Protein AF-A0A356TQF1-F1 (afdb_monomer_lite)

Radius of gyration: 23.78 Å; chains: 1; bounding box: 65×64×60 Å

Structure (mmCIF, N/CA/C/O backbone):
data_AF-A0A356TQF1-F1
#
_entry.id   AF-A0A356TQF1-F1
#
loop_
_atom_site.group_PDB
_atom_site.id
_atom_site.type_symbol
_atom_site.label_atom_id
_atom_site.label_alt_id
_atom_site.label_comp_id
_atom_site.label_asym_id
_atom_site.label_entity_id
_atom_site.label_seq_id
_atom_site.pdbx_PDB_ins_code
_atom_site.Cartn_x
_atom_site.Cartn_y
_atom_site.Cartn_z
_atom_site.occupancy
_atom_site.B_iso_or_equiv
_atom_site.auth_seq_id
_atom_site.auth_comp_id
_atom_site.auth_asym_id
_atom_site.auth_atom_id
_atom_site.pdbx_PDB_model_num
ATOM 1 N N . MET A 1 1 ? 43.761 48.823 -38.338 1.00 45.09 1 MET A N 1
ATOM 2 C CA . MET A 1 1 ? 42.304 48.596 -38.230 1.00 45.09 1 MET A CA 1
ATOM 3 C C . MET A 1 1 ? 41.781 49.502 -37.127 1.00 45.09 1 MET A C 1
ATOM 5 O O . MET A 1 1 ? 42.273 49.384 -36.014 1.00 45.09 1 MET A O 1
ATOM 9 N N . GLY A 1 2 ? 40.887 50.443 -37.445 1.00 37.16 2 GLY A N 1
ATOM 10 C CA . GLY A 1 2 ? 40.007 51.061 -36.440 1.00 37.16 2 GLY A CA 1
ATOM 11 C C . GLY A 1 2 ? 38.787 50.155 -36.185 1.00 37.16 2 GLY A C 1
ATOM 12 O O . GLY A 1 2 ? 38.702 49.094 -36.801 1.00 37.16 2 GLY A O 1
ATOM 13 N N . THR A 1 3 ? 37.825 50.502 -35.328 1.00 40.47 3 THR A N 1
ATOM 14 C CA . THR A 1 3 ? 37.634 51.772 -34.599 1.00 40.47 3 THR A CA 1
ATOM 15 C C . THR A 1 3 ? 36.653 51.560 -33.427 1.00 40.47 3 THR A C 1
ATOM 17 O O . THR A 1 3 ? 35.830 50.654 -33.493 1.00 40.47 3 THR A O 1
ATOM 20 N N . ASN A 1 4 ? 36.665 52.487 -32.461 1.00 39.28 4 ASN A N 1
ATOM 21 C CA . ASN A 1 4 ? 35.571 52.872 -31.547 1.00 39.28 4 ASN A CA 1
ATOM 22 C C . ASN A 1 4 ? 35.198 52.015 -30.319 1.00 39.28 4 ASN A C 1
ATOM 24 O O . ASN A 1 4 ? 34.765 50.870 -30.395 1.00 39.28 4 ASN A O 1
ATOM 28 N N . GLU A 1 5 ? 35.223 52.715 -29.183 1.00 46.81 5 GLU A N 1
ATOM 29 C CA . GLU A 1 5 ? 34.430 52.473 -27.977 1.00 46.81 5 GLU A CA 1
ATOM 30 C C . GLU A 1 5 ? 32.947 52.858 -28.191 1.00 46.81 5 GLU A C 1
ATOM 32 O O . GLU A 1 5 ? 32.656 53.847 -28.861 1.00 46.81 5 GLU A O 1
ATOM 37 N N . MET A 1 6 ? 32.020 52.143 -27.542 1.00 34.75 6 MET A N 1
ATOM 38 C CA . MET A 1 6 ? 30.701 52.623 -27.070 1.00 34.75 6 MET A CA 1
ATOM 39 C C . MET A 1 6 ? 30.111 51.494 -26.198 1.00 34.75 6 MET A C 1
ATOM 41 O O . MET A 1 6 ? 29.946 50.385 -26.686 1.00 34.75 6 MET A O 1
ATOM 45 N N . LEU A 1 7 ? 29.930 51.581 -24.877 1.00 36.34 7 LEU A N 1
ATOM 46 C CA . LEU A 1 7 ? 29.321 52.590 -23.996 1.00 36.34 7 LEU A CA 1
ATOM 47 C C . LEU A 1 7 ? 27.770 52.602 -24.009 1.00 36.34 7 LEU A C 1
ATOM 49 O O . LEU A 1 7 ? 27.155 53.276 -24.823 1.00 36.34 7 LEU A O 1
ATOM 53 N N . ARG A 1 8 ? 27.197 51.953 -22.975 1.00 38.94 8 ARG A N 1
ATOM 54 C CA . ARG A 1 8 ? 25.878 52.170 -22.318 1.00 38.94 8 ARG A CA 1
ATOM 55 C C . ARG A 1 8 ? 24.563 51.946 -23.095 1.00 38.94 8 ARG A C 1
ATOM 57 O O . ARG A 1 8 ? 24.168 52.771 -23.902 1.00 38.94 8 ARG A O 1
ATOM 64 N N . LEU A 1 9 ? 23.791 50.963 -22.617 1.00 37.62 9 LEU A N 1
ATOM 65 C CA . LEU A 1 9 ? 22.494 51.075 -21.894 1.00 37.62 9 LEU A CA 1
ATOM 66 C C . LEU A 1 9 ? 22.416 49.809 -20.984 1.00 37.62 9 LEU A C 1
ATOM 68 O O . LEU A 1 9 ? 22.985 48.795 -21.374 1.00 37.62 9 LEU A O 1
ATOM 72 N N . LEU A 1 10 ? 21.884 49.707 -19.754 1.00 43.88 10 LEU A N 1
ATOM 73 C CA . LEU A 1 10 ? 21.138 50.557 -18.802 1.00 43.88 10 LEU A CA 1
ATOM 74 C C . LEU A 1 10 ? 19.656 50.877 -19.089 1.00 43.88 10 LEU A C 1
ATOM 76 O O . LEU A 1 10 ? 19.387 51.836 -19.795 1.00 43.88 10 LEU A O 1
ATOM 80 N N . PHE A 1 11 ? 18.744 50.134 -18.432 1.00 37.69 11 PHE A N 1
ATOM 81 C CA . PHE A 1 11 ? 17.463 50.503 -17.757 1.00 37.69 11 PHE A CA 1
ATOM 82 C C . PHE A 1 11 ? 16.574 49.232 -17.642 1.00 37.69 11 PHE A C 1
ATOM 84 O O . PHE A 1 11 ? 16.638 48.394 -18.531 1.00 37.69 11 PHE A O 1
ATOM 91 N N . GLN A 1 12 ? 15.687 49.014 -16.660 1.00 39.50 12 GLN A N 1
ATOM 92 C CA . GLN A 1 12 ? 15.636 49.357 -15.225 1.00 39.50 12 GLN A CA 1
ATOM 93 C C . GLN A 1 12 ? 14.438 48.600 -14.590 1.00 39.50 12 GLN A C 1
ATOM 95 O O . GLN A 1 12 ? 13.412 48.479 -15.241 1.00 39.50 12 GLN A O 1
ATOM 100 N N . ILE A 1 13 ? 14.553 48.222 -13.307 1.00 38.72 13 ILE A N 1
ATOM 101 C CA . ILE A 1 13 ? 13.469 48.116 -12.292 1.00 38.72 13 ILE A CA 1
ATOM 102 C C . ILE A 1 13 ? 12.288 47.142 -12.542 1.00 38.72 13 ILE A C 1
ATOM 104 O O . ILE A 1 13 ? 11.522 47.262 -13.487 1.00 38.72 13 ILE A O 1
ATOM 108 N N . GLY A 1 14 ? 12.051 46.264 -11.557 1.00 32.09 14 GLY A N 1
ATOM 109 C CA . GLY A 1 14 ? 10.871 45.391 -11.473 1.00 32.09 14 GLY A CA 1
ATOM 110 C C . GLY A 1 14 ? 10.784 44.632 -10.142 1.00 32.09 14 GLY A C 1
ATOM 111 O O . GLY A 1 14 ? 10.765 43.408 -10.129 1.00 32.09 14 GLY A O 1
ATOM 112 N N . LEU A 1 15 ? 10.824 45.350 -9.013 1.00 37.28 15 LEU A N 1
ATOM 113 C CA . LEU A 1 15 ? 10.636 44.776 -7.671 1.00 37.28 15 LEU A CA 1
ATOM 114 C C . LEU A 1 15 ? 9.134 44.539 -7.397 1.00 37.28 15 LEU A C 1
ATOM 116 O O . LEU A 1 15 ? 8.320 45.337 -7.861 1.00 37.28 15 LEU A O 1
ATOM 120 N N . SER A 1 16 ? 8.804 43.586 -6.510 1.00 35.53 16 SER A N 1
ATOM 121 C CA . SER A 1 16 ? 7.447 43.235 -6.010 1.00 35.53 16 SER A CA 1
ATOM 122 C C . SER A 1 16 ? 6.666 42.258 -6.908 1.00 35.53 16 SER A C 1
ATOM 124 O O . SER A 1 16 ? 6.778 42.328 -8.122 1.00 35.53 16 SER A O 1
ATOM 126 N N . ALA A 1 17 ? 5.804 41.372 -6.400 1.00 33.16 17 ALA A N 1
ATOM 127 C CA . ALA A 1 17 ? 5.644 40.800 -5.055 1.00 33.16 17 ALA A CA 1
ATOM 128 C C . ALA A 1 17 ? 4.705 39.574 -5.144 1.00 33.16 17 ALA A C 1
ATOM 130 O O . ALA A 1 17 ? 3.938 39.455 -6.092 1.00 33.16 17 ALA A O 1
ATOM 131 N N . SER A 1 18 ? 4.747 38.715 -4.123 1.00 40.47 18 SER A N 1
ATOM 132 C CA . SER A 1 18 ? 3.631 37.900 -3.610 1.00 40.47 18 SER A CA 1
ATOM 133 C C . SER A 1 18 ? 2.564 37.371 -4.588 1.00 40.47 18 SER A C 1
ATOM 135 O O . SER A 1 18 ? 1.561 38.037 -4.829 1.00 40.47 18 SER A O 1
ATOM 137 N N . LEU A 1 19 ? 2.661 36.086 -4.949 1.00 35.41 19 LEU A N 1
ATOM 138 C CA . LEU A 1 19 ? 1.483 35.250 -5.221 1.00 35.41 19 LEU A CA 1
ATOM 139 C C . LEU A 1 19 ? 1.569 33.920 -4.456 1.00 35.41 19 LEU A C 1
ATOM 141 O O . LEU A 1 19 ? 1.917 32.869 -4.984 1.00 35.41 19 LEU A O 1
ATOM 145 N N . LEU A 1 20 ? 1.217 33.999 -3.172 1.00 45.72 20 LEU A N 1
ATOM 146 C CA . LEU A 1 20 ? 0.651 32.874 -2.431 1.00 45.72 20 LEU A CA 1
ATOM 147 C C . LEU A 1 20 ? -0.794 32.675 -2.916 1.00 45.72 20 LEU A C 1
ATOM 149 O O . LEU A 1 20 ? -1.679 33.417 -2.497 1.00 45.72 20 LEU A O 1
ATOM 153 N N . ALA A 1 21 ? -1.023 31.697 -3.793 1.00 37.06 21 ALA A N 1
ATOM 154 C CA . ALA A 1 21 ? -2.347 31.162 -4.125 1.00 37.06 21 ALA A CA 1
ATOM 155 C C . ALA A 1 21 ? -2.189 29.804 -4.845 1.00 37.06 21 ALA A C 1
ATOM 157 O O . ALA A 1 21 ? -1.661 29.763 -5.948 1.00 37.06 21 ALA A O 1
ATOM 158 N N . GLY A 1 22 ? -2.595 28.664 -4.287 1.00 28.89 22 GLY A N 1
ATOM 159 C CA . GLY A 1 22 ? -3.014 28.430 -2.907 1.00 28.89 22 GLY A CA 1
ATOM 160 C C . GLY A 1 22 ? -3.217 26.936 -2.643 1.00 28.89 22 GLY A C 1
ATOM 161 O O . GLY A 1 22 ? -4.041 26.306 -3.294 1.00 28.89 22 GLY A O 1
ATOM 162 N N . CYS A 1 23 ? -2.514 26.374 -1.657 1.00 38.66 23 CYS A N 1
ATOM 163 C CA . CYS A 1 23 ? -2.799 25.030 -1.144 1.00 38.66 23 CYS A CA 1
ATOM 164 C C . CYS A 1 23 ? -3.896 25.107 -0.072 1.00 38.66 23 CYS A C 1
ATOM 166 O O . CYS A 1 23 ? -3.631 24.936 1.116 1.00 38.66 23 CYS A O 1
ATOM 168 N N . ALA A 1 24 ? -5.118 25.432 -0.495 1.00 37.62 24 ALA A N 1
ATOM 169 C CA . ALA A 1 24 ? -6.319 25.388 0.334 1.00 37.62 24 ALA A CA 1
ATOM 170 C C . ALA A 1 24 ? -7.547 25.225 -0.571 1.00 37.62 24 ALA A C 1
ATOM 172 O O . ALA A 1 24 ? -7.992 26.177 -1.207 1.00 37.62 24 ALA A O 1
ATOM 173 N N . GLY A 1 25 ? -8.072 24.005 -0.640 1.00 26.44 25 GLY A N 1
ATOM 174 C CA . GLY A 1 25 ? -9.194 23.654 -1.504 1.00 26.44 25 GLY A CA 1
ATOM 175 C C . GLY A 1 25 ? -9.197 22.155 -1.740 1.00 26.44 25 GLY A C 1
ATOM 176 O O . GLY A 1 25 ? -8.495 21.667 -2.619 1.00 26.44 25 GLY A O 1
ATOM 177 N N . GLY A 1 26 ? -9.942 21.422 -0.914 1.00 40.91 26 GLY A N 1
ATOM 178 C CA . GLY A 1 26 ? -10.161 20.003 -1.156 1.00 40.91 26 GLY A CA 1
ATOM 179 C C . GLY A 1 26 ? -10.957 19.827 -2.442 1.00 40.91 26 GLY A C 1
ATOM 180 O O . GLY A 1 26 ? -11.991 20.469 -2.623 1.00 40.91 26 GLY A O 1
ATOM 181 N N . GLN A 1 27 ? -10.490 18.942 -3.314 1.00 28.06 27 GLN A N 1
ATOM 182 C CA . GLN A 1 27 ? -11.322 18.396 -4.367 1.00 28.06 27 GLN A CA 1
ATOM 183 C C . GLN A 1 27 ? -11.081 16.893 -4.409 1.00 28.06 27 GLN A C 1
ATOM 185 O O . GLN A 1 27 ? -10.030 16.423 -4.838 1.00 28.06 27 GLN A O 1
ATOM 190 N N . THR A 1 28 ? -12.076 16.147 -3.938 1.00 48.44 28 THR A N 1
ATOM 191 C CA . THR A 1 28 ? -12.299 14.739 -4.266 1.00 48.44 28 THR A CA 1
ATOM 192 C C . THR A 1 28 ? -12.622 14.655 -5.760 1.00 48.44 28 THR A C 1
ATOM 194 O O . THR A 1 28 ? -13.767 14.518 -6.180 1.00 48.44 28 THR A O 1
ATOM 197 N N . GLY A 1 29 ? -11.580 14.846 -6.566 1.00 30.94 29 GLY A N 1
ATOM 198 C CA . GLY A 1 29 ? -11.590 14.815 -8.017 1.00 30.94 29 GLY A CA 1
ATOM 199 C C . GLY A 1 29 ? -10.709 13.672 -8.490 1.00 30.94 29 GLY A C 1
ATOM 200 O O . GLY A 1 29 ? -9.520 13.626 -8.189 1.00 30.94 29 GLY A O 1
ATOM 201 N N . GLU A 1 30 ? -11.341 12.749 -9.200 1.00 37.16 30 GLU A N 1
ATOM 202 C CA . GLU A 1 30 ? -10.765 11.659 -9.981 1.00 37.16 30 GLU A CA 1
ATOM 203 C C . GLU A 1 30 ? -9.354 11.974 -10.529 1.00 37.16 30 GLU A C 1
ATOM 205 O O . GLU A 1 30 ? -9.190 12.817 -11.410 1.00 37.16 30 GLU A O 1
ATOM 210 N N . ILE A 1 31 ? -8.315 11.300 -10.014 1.00 45.25 31 ILE A N 1
ATOM 211 C CA . ILE A 1 31 ? -6.937 11.445 -10.519 1.00 45.25 31 ILE A CA 1
ATOM 212 C C . ILE A 1 31 ? -6.788 10.587 -11.786 1.00 45.25 31 ILE A C 1
ATOM 214 O O . ILE A 1 31 ? -6.132 9.547 -11.776 1.00 45.25 31 ILE A O 1
ATOM 218 N N . THR A 1 32 ? -7.437 11.007 -12.873 1.00 41.09 32 THR A N 1
ATOM 219 C CA . THR A 1 32 ? -7.306 10.398 -14.210 1.00 41.09 32 THR A CA 1
ATOM 220 C C . THR A 1 32 ? -6.339 11.150 -15.128 1.00 41.09 32 THR A C 1
ATOM 222 O O . THR A 1 32 ? -5.915 10.594 -16.140 1.00 41.09 32 THR A O 1
ATOM 225 N N . GLU A 1 33 ? -5.879 12.348 -14.751 1.00 41.66 33 GLU A N 1
ATOM 226 C CA . GLU A 1 33 ? -4.723 12.984 -15.395 1.00 41.66 33 GLU A CA 1
ATOM 227 C C . GLU A 1 33 ? -3.410 12.493 -14.771 1.00 41.66 33 GLU A C 1
ATOM 229 O O . GLU A 1 33 ? -2.838 13.090 -13.855 1.00 41.66 33 GLU A O 1
ATOM 234 N N . LEU A 1 34 ? -2.900 11.389 -15.323 1.00 50.88 34 LEU A N 1
ATOM 235 C CA . LEU A 1 34 ? -1.475 11.077 -15.273 1.00 50.88 34 LEU A CA 1
ATOM 236 C C . LEU A 1 34 ? -0.723 12.283 -15.860 1.00 50.88 34 LEU A C 1
ATOM 238 O O . LEU A 1 34 ? -0.782 12.521 -17.066 1.00 50.88 34 LEU A O 1
ATOM 242 N N . GLY A 1 35 ? -0.051 13.071 -15.012 1.00 57.03 35 GLY A N 1
ATOM 243 C CA . GLY A 1 35 ? 0.698 14.250 -15.464 1.00 57.03 35 GLY A CA 1
ATOM 244 C C . GLY A 1 35 ? 1.685 13.886 -16.579 1.00 57.03 35 GLY A C 1
ATOM 245 O O . GLY A 1 35 ? 2.183 12.767 -16.593 1.00 57.03 35 GLY A O 1
ATOM 246 N N . ALA A 1 36 ? 1.990 14.814 -17.493 1.00 63.59 36 ALA A N 1
ATOM 247 C CA . ALA A 1 36 ? 2.545 14.547 -18.836 1.00 63.59 36 ALA A CA 1
ATOM 248 C C . ALA A 1 36 ? 3.786 13.618 -18.961 1.00 63.59 36 ALA A C 1
ATOM 250 O O . ALA A 1 36 ? 4.057 13.116 -20.049 1.00 63.59 36 ALA A O 1
ATOM 251 N N . CYS A 1 37 ? 4.505 13.348 -17.867 1.00 72.94 37 CYS A N 1
ATOM 252 C CA . CYS A 1 37 ? 5.635 12.414 -17.747 1.00 72.94 37 CYS A CA 1
ATOM 253 C C . CYS A 1 37 ? 5.242 10.987 -17.274 1.00 72.94 37 CYS A C 1
ATOM 255 O O . CYS A 1 37 ? 6.104 10.123 -17.152 1.00 72.94 37 CYS A O 1
ATOM 257 N N . ARG A 1 38 ? 3.959 10.704 -17.003 1.00 79.06 38 ARG A N 1
ATOM 258 C CA . ARG A 1 38 ? 3.439 9.383 -16.596 1.00 79.06 38 ARG A CA 1
ATOM 259 C C . ARG A 1 38 ? 2.588 8.700 -17.676 1.00 79.06 38 ARG A C 1
ATOM 261 O O . ARG A 1 38 ? 1.589 8.058 -17.372 1.00 79.06 38 ARG A O 1
ATOM 268 N N . VAL A 1 39 ? 2.983 8.807 -18.944 1.00 85.06 39 VAL A N 1
ATOM 269 C CA . VAL A 1 39 ? 2.339 8.077 -20.047 1.00 85.06 39 VAL A CA 1
ATOM 270 C C . VAL A 1 39 ? 3.014 6.716 -20.223 1.00 85.06 39 VAL A C 1
ATOM 272 O O . VAL A 1 39 ? 4.237 6.635 -20.339 1.00 85.06 39 VAL A O 1
ATOM 275 N N . ALA A 1 40 ? 2.225 5.641 -20.270 1.00 87.62 40 ALA A N 1
ATOM 276 C CA . ALA A 1 40 ? 2.717 4.321 -20.657 1.00 87.62 40 ALA A CA 1
ATOM 277 C C . ALA A 1 40 ? 3.070 4.322 -22.155 1.00 87.62 40 ALA A C 1
ATOM 279 O O . ALA A 1 40 ? 2.206 4.554 -23.002 1.00 87.62 40 ALA A O 1
ATOM 280 N N . ILE A 1 41 ? 4.342 4.083 -22.476 1.00 88.88 41 ILE A N 1
ATOM 281 C CA . ILE A 1 41 ? 4.881 4.111 -23.848 1.00 88.88 41 ILE A CA 1
ATOM 282 C C . ILE A 1 41 ? 5.395 2.742 -24.326 1.00 88.88 41 ILE A C 1
ATOM 284 O O . ILE A 1 41 ? 5.817 2.614 -25.474 1.00 88.88 41 ILE A O 1
ATOM 288 N N . GLY A 1 42 ? 5.342 1.716 -23.474 1.00 88.50 42 GLY A N 1
ATOM 289 C CA . GLY A 1 42 ? 5.644 0.330 -23.827 1.00 88.50 42 GLY A CA 1
ATOM 290 C C . GLY A 1 42 ? 5.619 -0.606 -22.619 1.00 88.50 42 GLY A C 1
ATOM 291 O O . GLY A 1 42 ? 5.432 -0.166 -21.487 1.00 88.50 42 GLY A O 1
ATOM 292 N N . GLU A 1 43 ? 5.859 -1.890 -22.867 1.00 90.88 43 GLU A N 1
ATOM 293 C CA . GLU A 1 43 ? 6.052 -2.927 -21.848 1.00 90.88 43 GLU A CA 1
ATOM 294 C C . GLU A 1 43 ? 7.423 -3.583 -22.054 1.00 90.88 43 GLU A C 1
ATOM 296 O O . GLU A 1 43 ? 7.885 -3.738 -23.188 1.00 90.88 43 GLU A O 1
ATOM 301 N N . VAL A 1 44 ? 8.084 -3.961 -20.961 1.00 86.75 44 VAL A N 1
ATOM 302 C CA . VAL A 1 44 ? 9.423 -4.559 -20.949 1.00 86.75 44 VAL A CA 1
ATOM 303 C C . VAL A 1 44 ? 9.426 -5.722 -19.957 1.00 86.75 44 VAL A C 1
ATOM 305 O O . VAL A 1 44 ? 8.933 -5.597 -18.838 1.00 86.75 44 VAL A O 1
ATOM 308 N N . ALA A 1 45 ? 9.983 -6.872 -20.342 1.00 87.31 45 ALA A N 1
ATOM 309 C CA . ALA A 1 45 ? 10.188 -7.974 -19.401 1.00 87.31 45 ALA A CA 1
ATOM 310 C C . ALA A 1 45 ? 11.123 -7.525 -18.264 1.00 87.31 45 ALA A C 1
ATOM 312 O O . ALA A 1 45 ? 12.128 -6.869 -18.536 1.00 87.31 45 ALA A O 1
ATOM 313 N N . ILE A 1 46 ? 10.820 -7.885 -17.012 1.00 81.88 46 ILE A N 1
ATOM 314 C CA . ILE A 1 46 ? 11.606 -7.437 -15.847 1.00 81.88 46 ILE A CA 1
ATOM 315 C C . ILE A 1 46 ? 13.093 -7.808 -16.002 1.00 81.88 46 ILE A C 1
ATOM 317 O O . ILE A 1 46 ? 13.952 -6.947 -15.839 1.00 81.88 46 ILE A O 1
ATOM 321 N N . ASP A 1 47 ? 13.401 -9.026 -16.454 1.00 77.38 47 ASP A N 1
ATOM 322 C CA . ASP A 1 47 ? 14.783 -9.463 -16.711 1.00 77.38 47 ASP A CA 1
ATOM 323 C C . ASP A 1 47 ? 15.521 -8.553 -17.718 1.00 77.38 47 ASP A C 1
ATOM 325 O O . ASP A 1 47 ? 16.697 -8.238 -17.544 1.00 77.38 47 ASP A O 1
ATOM 329 N N . ALA A 1 48 ? 14.824 -8.071 -18.754 1.00 68.12 48 ALA A N 1
ATOM 330 C CA . ALA A 1 48 ? 15.391 -7.181 -19.771 1.00 68.12 48 ALA A CA 1
ATOM 331 C C . ALA A 1 48 ? 15.544 -5.731 -19.273 1.00 68.12 48 ALA A C 1
ATOM 333 O O . ALA A 1 48 ? 16.443 -5.016 -19.716 1.00 68.12 48 ALA A O 1
ATOM 334 N N . ALA A 1 49 ? 14.704 -5.293 -18.327 1.00 66.94 49 ALA A N 1
ATOM 335 C CA . ALA A 1 49 ? 14.922 -4.046 -17.595 1.00 66.94 49 ALA A CA 1
ATOM 336 C C . ALA A 1 49 ? 16.206 -4.117 -16.754 1.00 66.94 49 ALA A C 1
ATOM 338 O O . ALA A 1 49 ? 16.977 -3.156 -16.712 1.00 66.94 49 ALA A O 1
ATOM 339 N N . SER A 1 50 ? 16.471 -5.276 -16.146 1.00 64.62 50 SER A N 1
ATOM 340 C CA . SER A 1 50 ? 17.649 -5.504 -15.312 1.00 64.62 50 SER A CA 1
ATOM 341 C C . SER A 1 50 ? 18.976 -5.418 -16.078 1.00 64.62 50 SER A C 1
ATOM 343 O O . SER A 1 50 ? 19.962 -4.918 -15.532 1.00 64.62 50 SER A O 1
ATOM 345 N N . GLU A 1 51 ? 19.005 -5.793 -17.361 1.00 58.22 51 GLU A N 1
ATOM 346 C CA . GLU A 1 51 ? 20.174 -5.604 -18.238 1.00 58.22 51 GLU A CA 1
ATOM 347 C C . GLU A 1 51 ? 20.429 -4.128 -18.621 1.00 58.22 51 GLU A C 1
ATOM 349 O O . GLU A 1 51 ? 21.549 -3.769 -18.990 1.00 58.22 51 GLU A O 1
ATOM 354 N N . ALA A 1 52 ? 19.426 -3.248 -18.506 1.00 57.44 52 ALA A N 1
ATOM 355 C CA . ALA A 1 52 ? 19.494 -1.853 -18.957 1.00 57.44 52 ALA A CA 1
ATOM 356 C C . ALA A 1 52 ? 20.161 -0.875 -17.962 1.00 57.44 52 ALA A C 1
ATOM 358 O O . ALA A 1 52 ? 20.250 0.321 -18.249 1.00 57.44 52 ALA A O 1
ATOM 359 N N . GLY A 1 53 ? 20.659 -1.361 -16.818 1.00 57.12 53 GLY A N 1
ATOM 360 C CA . GLY A 1 53 ? 21.521 -0.590 -15.907 1.00 57.12 53 GLY A CA 1
ATOM 361 C C . GLY A 1 53 ? 21.100 -0.555 -14.435 1.00 57.12 53 GLY A C 1
ATOM 362 O O . GLY A 1 53 ? 21.854 -0.034 -13.618 1.00 57.12 53 GLY A O 1
ATOM 363 N N . SER A 1 54 ? 19.942 -1.112 -14.071 1.00 63.50 54 SER A N 1
ATOM 364 C CA . SER A 1 54 ? 19.554 -1.315 -12.670 1.00 63.50 54 SER A CA 1
ATOM 365 C C . SER A 1 54 ? 18.522 -2.433 -12.566 1.00 63.50 54 SER A C 1
ATOM 367 O O . SER A 1 54 ? 17.455 -2.330 -13.170 1.00 63.50 54 SER A O 1
ATOM 369 N N . SER A 1 55 ? 18.829 -3.501 -11.823 1.00 76.75 55 SER A N 1
ATOM 370 C CA . SER A 1 55 ? 17.924 -4.645 -11.718 1.00 76.75 55 SER A CA 1
ATOM 371 C C . SER A 1 55 ? 16.789 -4.420 -10.732 1.00 76.75 55 SER A C 1
ATOM 373 O O . SER A 1 55 ? 16.986 -3.867 -9.645 1.00 76.75 55 SER A O 1
ATOM 375 N N . ALA A 1 56 ? 15.593 -4.874 -11.107 1.00 79.12 56 ALA A N 1
ATOM 376 C CA . ALA A 1 56 ? 14.418 -4.791 -10.247 1.00 79.12 56 ALA A CA 1
ATOM 377 C C . ALA A 1 56 ? 14.646 -5.556 -8.938 1.00 79.12 56 ALA A C 1
ATOM 379 O O . ALA A 1 56 ? 14.273 -5.087 -7.867 1.00 79.12 56 ALA A O 1
ATOM 380 N N . GLU A 1 57 ? 15.365 -6.676 -9.011 1.00 79.38 57 GLU A N 1
ATOM 381 C CA . GLU A 1 57 ? 15.782 -7.489 -7.873 1.00 79.38 57 GLU A CA 1
ATOM 382 C C . GLU A 1 57 ? 16.751 -6.731 -6.952 1.00 79.38 57 GLU A C 1
ATOM 384 O O . GLU A 1 57 ? 16.646 -6.845 -5.730 1.00 79.38 57 GLU A O 1
ATOM 38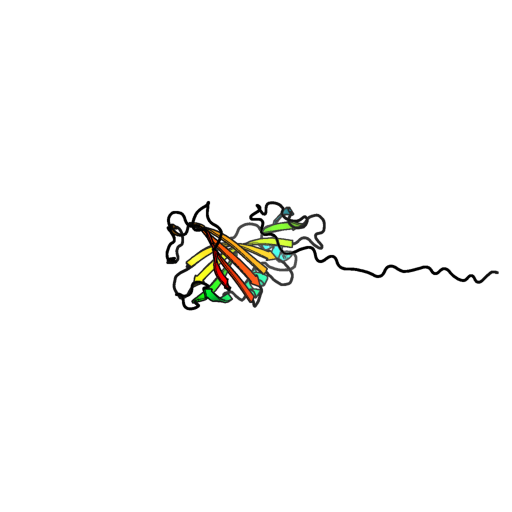9 N N . ALA A 1 58 ? 17.681 -5.936 -7.501 1.00 81.31 58 ALA A N 1
ATOM 390 C CA . ALA A 1 58 ? 18.618 -5.145 -6.700 1.00 81.31 58 ALA A CA 1
ATOM 391 C C . ALA A 1 58 ? 17.927 -3.955 -6.026 1.00 81.31 58 ALA A C 1
ATOM 393 O O . ALA A 1 58 ? 18.171 -3.711 -4.847 1.00 81.31 58 ALA A O 1
ATOM 394 N N . GLN A 1 59 ? 17.032 -3.252 -6.728 1.00 83.38 59 GLN A N 1
ATOM 395 C CA . GLN A 1 59 ? 16.240 -2.169 -6.130 1.00 83.38 59 GLN A CA 1
ATOM 396 C C . GLN A 1 59 ? 15.269 -2.693 -5.067 1.00 83.38 59 GLN A C 1
ATOM 398 O O . GLN A 1 59 ? 15.139 -2.094 -4.003 1.00 83.38 59 GLN A O 1
ATOM 403 N N . LEU A 1 60 ? 14.651 -3.853 -5.302 1.00 83.69 60 LEU A N 1
ATOM 404 C CA . LEU A 1 60 ? 13.815 -4.520 -4.309 1.00 83.69 60 LEU A CA 1
ATOM 405 C C . LEU A 1 60 ? 14.625 -4.978 -3.085 1.00 83.69 60 LEU A C 1
ATOM 407 O O . LEU A 1 60 ? 14.174 -4.828 -1.954 1.00 83.69 60 LEU A O 1
ATOM 411 N N . SER A 1 61 ? 15.848 -5.471 -3.292 1.00 79.75 61 SER A N 1
ATOM 412 C CA . SER A 1 61 ? 16.770 -5.805 -2.196 1.00 79.75 61 SER A CA 1
ATOM 413 C C . SER A 1 61 ? 17.231 -4.559 -1.426 1.00 79.75 61 SER A C 1
ATOM 415 O O . SER A 1 61 ? 17.452 -4.632 -0.218 1.00 79.75 61 SER A O 1
ATOM 417 N N . ALA A 1 62 ? 17.349 -3.408 -2.099 1.00 76.12 62 ALA A N 1
ATOM 418 C CA . ALA A 1 62 ? 17.682 -2.124 -1.483 1.00 76.12 62 ALA A CA 1
ATOM 419 C C . ALA A 1 62 ? 16.526 -1.529 -0.657 1.00 76.12 62 ALA A C 1
ATOM 421 O O . ALA A 1 62 ? 16.787 -0.782 0.281 1.00 76.12 62 ALA A O 1
ATOM 422 N N . LEU A 1 63 ? 15.272 -1.929 -0.910 1.00 77.00 63 LEU A N 1
ATOM 423 C CA . LEU A 1 63 ? 14.107 -1.653 -0.049 1.00 77.00 63 LEU A CA 1
ATOM 424 C C . LEU A 1 63 ? 14.094 -2.490 1.253 1.00 77.00 63 LEU A C 1
ATOM 426 O O . LEU A 1 63 ? 13.041 -2.707 1.841 1.00 77.00 63 LEU A O 1
ATOM 430 N N . THR A 1 64 ? 15.259 -2.984 1.689 1.00 61.72 64 THR A N 1
ATOM 431 C CA . THR A 1 64 ? 15.524 -3.687 2.961 1.00 61.72 64 THR A CA 1
ATOM 432 C C . THR A 1 64 ? 14.666 -4.923 3.275 1.00 61.72 64 THR A C 1
ATOM 434 O O . THR A 1 64 ? 14.716 -5.434 4.392 1.00 61.72 64 THR A O 1
ATOM 437 N N . SER A 1 65 ? 13.983 -5.504 2.279 1.00 62.50 65 SER A N 1
ATOM 438 C CA . SER A 1 65 ? 13.189 -6.757 2.311 1.00 62.50 65 SER A CA 1
ATOM 439 C C . SER A 1 65 ? 11.977 -6.819 3.260 1.00 62.50 65 SER A C 1
ATOM 441 O O . SER A 1 65 ? 10.990 -7.477 2.929 1.00 62.50 65 SER A O 1
ATOM 443 N N . GLU A 1 66 ? 12.018 -6.124 4.394 1.00 68.50 66 GLU A N 1
ATOM 444 C CA . GLU A 1 66 ? 10.942 -6.022 5.374 1.00 68.50 66 GLU A CA 1
ATOM 445 C C . GLU A 1 66 ? 11.053 -4.664 6.087 1.00 68.50 66 GLU A C 1
ATOM 447 O O . GLU A 1 66 ? 11.829 -4.485 7.028 1.00 68.50 66 GLU A O 1
ATOM 452 N N . LEU A 1 67 ? 10.298 -3.677 5.603 1.00 83.44 67 LEU A N 1
ATOM 453 C CA . LEU A 1 67 ? 10.250 -2.338 6.186 1.00 83.44 67 LEU A CA 1
ATOM 454 C C . LEU A 1 67 ? 9.296 -2.339 7.381 1.00 83.44 67 LEU A C 1
ATOM 456 O O . LEU A 1 67 ? 8.152 -2.785 7.273 1.00 83.44 67 LEU A O 1
ATOM 460 N N . SER A 1 68 ? 9.755 -1.804 8.512 1.00 84.75 68 SER A N 1
ATOM 461 C CA . SER A 1 68 ? 8.944 -1.662 9.724 1.00 84.75 68 SER A CA 1
ATOM 462 C C . SER A 1 68 ? 8.678 -0.197 10.064 1.00 84.75 68 SER A C 1
ATOM 464 O O . SER A 1 68 ? 9.545 0.663 9.910 1.00 84.75 68 SER A O 1
ATOM 466 N N . GLY A 1 69 ? 7.465 0.085 10.532 1.00 86.12 69 GLY A N 1
ATOM 467 C CA . GLY A 1 69 ? 7.036 1.401 11.003 1.00 86.12 69 GLY A CA 1
ATOM 468 C C . GLY A 1 69 ? 6.029 1.285 12.144 1.00 86.12 69 GLY A C 1
ATOM 469 O O . GLY A 1 69 ? 5.707 0.185 12.588 1.00 86.12 69 GLY A O 1
ATOM 470 N N . THR A 1 70 ? 5.508 2.419 12.610 1.00 91.06 70 THR A N 1
ATOM 471 C CA . THR A 1 70 ? 4.507 2.461 13.689 1.00 91.06 70 THR A CA 1
ATOM 472 C C . THR A 1 70 ? 3.266 3.186 13.199 1.00 91.06 70 THR A C 1
ATOM 474 O O . THR A 1 70 ? 3.310 4.393 12.975 1.00 91.06 70 THR A O 1
ATOM 477 N N . LEU A 1 71 ? 2.149 2.471 13.060 1.00 92.00 71 LEU A N 1
ATOM 478 C CA . LEU A 1 71 ? 0.862 3.064 12.717 1.00 92.00 71 LEU A CA 1
ATOM 479 C C . LEU A 1 71 ? 0.318 3.814 13.934 1.00 92.00 71 LEU A C 1
ATOM 481 O O . LEU A 1 71 ? -0.196 3.226 14.889 1.00 92.00 71 LEU A O 1
ATOM 485 N N . ALA A 1 72 ? 0.418 5.138 13.889 1.00 91.94 72 ALA A N 1
ATOM 486 C CA . ALA A 1 72 ? -0.209 6.021 14.853 1.00 91.94 72 ALA A CA 1
ATOM 487 C C . ALA A 1 72 ? -1.702 6.149 14.519 1.00 91.94 72 ALA A C 1
ATOM 489 O O . ALA A 1 72 ? -2.098 6.958 13.674 1.00 91.94 72 ALA A O 1
ATOM 490 N N . TRP A 1 73 ? -2.535 5.344 15.182 1.00 89.88 73 TRP A N 1
ATOM 491 C CA . TRP A 1 73 ? -3.989 5.479 15.120 1.00 89.88 73 TRP A CA 1
ATOM 492 C C . TRP A 1 73 ? -4.423 6.871 15.607 1.00 89.88 73 TRP A C 1
ATOM 494 O O . TRP A 1 73 ? -3.984 7.348 16.652 1.00 89.88 73 TRP A O 1
ATOM 504 N N . THR A 1 74 ? -5.304 7.529 14.854 1.00 84.94 74 THR A N 1
ATOM 505 C CA . THR A 1 74 ? -5.915 8.816 15.236 1.00 84.94 74 THR A CA 1
ATOM 506 C C . THR A 1 74 ? -7.201 8.656 16.043 1.00 84.94 74 THR A C 1
ATOM 508 O O . THR A 1 74 ? -7.761 9.644 16.514 1.00 84.94 74 THR A O 1
ATOM 511 N N . ASP A 1 75 ? -7.664 7.419 16.198 1.00 71.31 75 ASP A N 1
ATOM 512 C CA . ASP A 1 75 ? -8.841 7.038 16.967 1.00 71.31 75 ASP A CA 1
ATOM 513 C C . ASP A 1 75 ? -8.450 6.881 18.449 1.00 71.31 75 ASP A C 1
ATOM 515 O O . ASP A 1 75 ? -7.603 6.054 18.789 1.00 71.31 75 ASP A O 1
ATOM 519 N N . ALA A 1 76 ? -9.034 7.686 19.344 1.00 55.50 76 ALA A N 1
ATOM 520 C CA . ALA A 1 76 ? -8.525 7.895 20.711 1.00 55.50 76 ALA A CA 1
ATOM 521 C C . ALA A 1 76 ? -8.570 6.655 21.638 1.00 55.50 76 ALA A C 1
ATOM 523 O O . ALA A 1 76 ? -8.094 6.719 22.772 1.00 55.50 76 ALA A O 1
ATOM 524 N N . GLY A 1 77 ? -9.148 5.543 21.171 1.00 67.50 77 GLY A N 1
ATOM 525 C CA . GLY A 1 77 ? -9.232 4.263 21.878 1.00 67.50 77 GLY A CA 1
ATOM 526 C C . GLY A 1 77 ? -8.201 3.204 21.462 1.00 67.50 77 GLY A C 1
ATOM 527 O O . GLY A 1 77 ? -8.220 2.118 22.039 1.00 67.50 77 GLY A O 1
ATOM 528 N N . ARG A 1 78 ? -7.319 3.469 20.485 1.00 84.62 78 ARG A N 1
ATOM 529 C CA . ARG A 1 78 ? -6.328 2.490 19.992 1.00 84.62 78 ARG A CA 1
ATOM 530 C C . ARG A 1 78 ? -4.892 2.894 20.331 1.00 84.62 78 ARG A C 1
ATOM 532 O O . ARG A 1 78 ? -4.483 4.030 20.107 1.00 84.62 78 ARG A O 1
ATOM 539 N N . ALA A 1 79 ? -4.117 1.948 20.861 1.00 86.62 79 ALA A N 1
ATOM 540 C CA . ALA A 1 79 ? -2.675 2.111 21.034 1.00 86.62 79 ALA A CA 1
ATOM 541 C C . ALA A 1 79 ? -1.969 2.001 19.668 1.00 86.62 79 ALA A C 1
ATOM 543 O O . ALA A 1 79 ? -2.442 1.225 18.841 1.00 86.62 79 ALA A O 1
ATOM 544 N N . PRO A 1 80 ? -0.863 2.731 19.415 1.00 90.31 80 PRO A N 1
ATOM 545 C CA . PRO A 1 80 ? -0.102 2.596 18.174 1.00 90.31 80 PRO A CA 1
ATOM 546 C C . PRO A 1 80 ? 0.339 1.150 17.927 1.00 90.31 80 PRO A C 1
ATOM 548 O O . PRO A 1 80 ? 0.797 0.488 18.858 1.00 90.31 80 PRO A O 1
ATOM 551 N N . ALA A 1 81 ? 0.217 0.698 16.681 1.00 92.06 81 ALA A N 1
ATOM 552 C CA . ALA A 1 81 ? 0.538 -0.665 16.260 1.00 92.06 81 ALA A CA 1
ATOM 553 C C . ALA A 1 81 ? 1.861 -0.693 15.486 1.00 92.06 81 ALA A C 1
ATOM 555 O O . ALA A 1 81 ? 2.123 0.203 14.678 1.00 92.06 81 ALA A O 1
ATOM 556 N N . ALA A 1 82 ? 2.691 -1.714 15.692 1.00 93.31 82 ALA A N 1
ATOM 557 C CA . ALA A 1 82 ? 3.830 -1.955 14.813 1.00 93.31 82 ALA A CA 1
ATOM 558 C C . ALA A 1 82 ? 3.321 -2.467 13.460 1.00 93.31 82 ALA A C 1
ATOM 560 O O . ALA A 1 82 ? 2.429 -3.315 13.404 1.00 93.31 82 ALA A O 1
ATOM 561 N N . VAL A 1 83 ? 3.884 -1.955 12.366 1.00 92.56 83 VAL A N 1
ATOM 562 C CA . VAL A 1 83 ? 3.551 -2.379 11.004 1.00 92.56 83 VAL A CA 1
ATOM 563 C C . VAL A 1 83 ? 4.767 -2.968 10.324 1.00 92.56 83 VAL A C 1
ATOM 565 O O . VAL A 1 83 ? 5.807 -2.320 10.246 1.00 92.56 83 VAL A O 1
ATOM 568 N N . THR A 1 84 ? 4.588 -4.166 9.784 1.00 92.75 84 THR A N 1
ATOM 569 C CA . THR A 1 84 ? 5.539 -4.865 8.925 1.00 92.75 84 THR A CA 1
ATOM 570 C C . THR A 1 84 ? 5.047 -4.793 7.483 1.00 92.75 84 THR A C 1
ATOM 572 O O . THR A 1 84 ? 3.900 -5.152 7.197 1.00 92.75 84 THR A O 1
ATOM 575 N N . VAL A 1 85 ? 5.918 -4.366 6.568 1.00 91.81 85 VAL A N 1
ATOM 576 C CA . VAL A 1 85 ? 5.645 -4.321 5.130 1.00 91.81 85 VAL A CA 1
ATOM 577 C C . VAL A 1 85 ? 6.722 -5.075 4.359 1.00 91.81 85 VAL A C 1
ATOM 579 O O . VAL A 1 85 ? 7.903 -4.750 4.458 1.00 91.81 85 VAL A O 1
ATOM 582 N N . SER A 1 86 ? 6.317 -6.051 3.548 1.00 91.12 86 SER A N 1
ATOM 583 C CA . SER A 1 86 ? 7.208 -6.753 2.617 1.00 91.12 86 SER A CA 1
ATOM 584 C C . SER A 1 86 ? 6.744 -6.568 1.175 1.00 91.12 86 SER A C 1
ATOM 586 O O . SER A 1 86 ? 5.553 -6.405 0.902 1.00 91.12 86 SER A O 1
ATOM 588 N N . VAL A 1 87 ? 7.697 -6.558 0.244 1.00 90.31 87 VAL A N 1
ATOM 589 C CA . VAL A 1 87 ? 7.459 -6.280 -1.179 1.00 90.31 87 VAL A CA 1
ATOM 590 C C . VAL A 1 87 ? 8.046 -7.414 -2.018 1.00 90.31 87 VAL A C 1
ATOM 592 O O . VAL A 1 87 ? 9.150 -7.884 -1.750 1.00 90.31 87 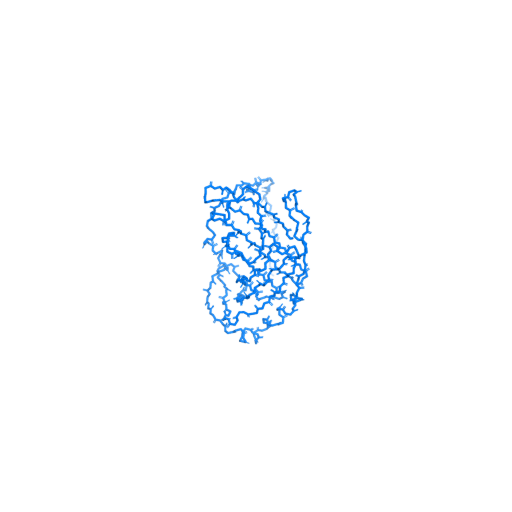VAL A O 1
ATOM 595 N N . ALA A 1 88 ? 7.315 -7.854 -3.041 1.00 90.06 88 ALA A N 1
ATOM 596 C CA . ALA A 1 88 ? 7.738 -8.889 -3.981 1.00 90.06 88 ALA A CA 1
ATOM 597 C C . ALA A 1 88 ? 7.363 -8.508 -5.420 1.00 90.06 88 ALA A C 1
ATOM 599 O O . ALA A 1 88 ? 6.341 -7.864 -5.643 1.00 90.06 88 ALA A O 1
ATOM 600 N N . LEU A 1 89 ? 8.148 -8.926 -6.416 1.00 89.12 89 LEU A N 1
ATOM 601 C CA . LEU A 1 89 ? 7.765 -8.773 -7.825 1.00 89.12 89 LEU A CA 1
ATOM 602 C C . LEU A 1 89 ? 6.537 -9.644 -8.137 1.00 89.12 89 LEU A C 1
ATOM 604 O O . LEU A 1 89 ? 6.480 -10.808 -7.745 1.00 89.12 89 LEU A O 1
ATOM 608 N N . SER A 1 90 ? 5.572 -9.099 -8.878 1.00 86.69 90 SER A N 1
ATOM 609 C CA . SER A 1 90 ? 4.343 -9.819 -9.269 1.00 86.69 90 SER A CA 1
ATOM 610 C C . SER A 1 90 ? 4.538 -10.838 -10.406 1.00 86.69 90 SER A C 1
ATOM 612 O O . SER A 1 90 ? 3.627 -11.606 -10.716 1.00 86.69 90 SER A O 1
ATOM 614 N N . GLY A 1 91 ? 5.691 -10.804 -11.084 1.00 84.62 91 GLY A N 1
ATOM 615 C CA . GLY A 1 91 ? 5.956 -11.565 -12.310 1.00 84.62 91 GLY A CA 1
ATOM 616 C C . GLY A 1 91 ? 5.270 -11.022 -13.574 1.00 84.62 91 GLY A C 1
ATOM 617 O O . GLY A 1 91 ? 5.409 -11.626 -14.635 1.00 84.62 91 GLY A O 1
ATOM 618 N N . GLN A 1 92 ? 4.540 -9.904 -13.490 1.00 89.00 92 GLN A N 1
ATOM 619 C CA . GLN A 1 92 ? 4.042 -9.170 -14.662 1.00 89.00 92 GLN A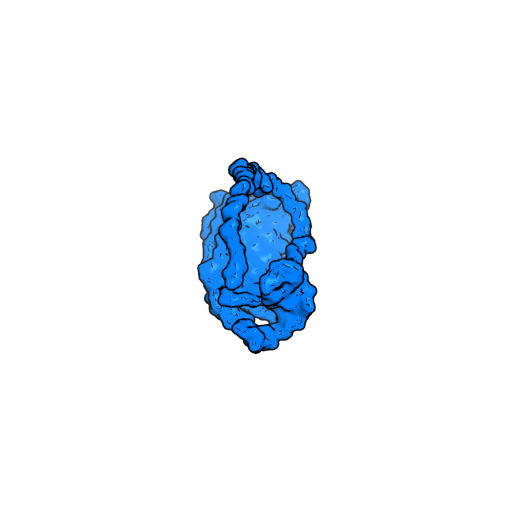 CA 1
ATOM 620 C C . GLN A 1 92 ? 5.175 -8.365 -15.332 1.00 89.00 92 GLN A C 1
ATOM 622 O O . GLN A 1 92 ? 6.148 -8.027 -14.655 1.00 89.00 92 GLN A O 1
ATOM 627 N N . PRO A 1 93 ? 5.090 -8.037 -16.637 1.00 89.12 93 PRO A N 1
ATOM 628 C CA . PRO A 1 93 ? 6.055 -7.140 -17.274 1.00 89.12 93 PRO A CA 1
ATOM 629 C C . PRO A 1 93 ? 6.061 -5.752 -16.613 1.00 89.12 93 PRO A C 1
ATOM 631 O O . PRO A 1 93 ? 5.052 -5.295 -16.078 1.00 89.12 93 PRO A O 1
ATOM 634 N N . ALA A 1 94 ? 7.204 -5.070 -16.674 1.00 89.38 94 ALA A N 1
ATOM 635 C CA . ALA A 1 94 ? 7.322 -3.678 -16.264 1.00 89.38 94 ALA A CA 1
ATOM 636 C C . ALA A 1 94 ? 6.777 -2.747 -17.355 1.00 89.38 94 ALA A C 1
ATOM 638 O O . ALA A 1 94 ? 7.026 -2.949 -18.546 1.00 89.38 94 ALA A O 1
ATOM 639 N N . THR A 1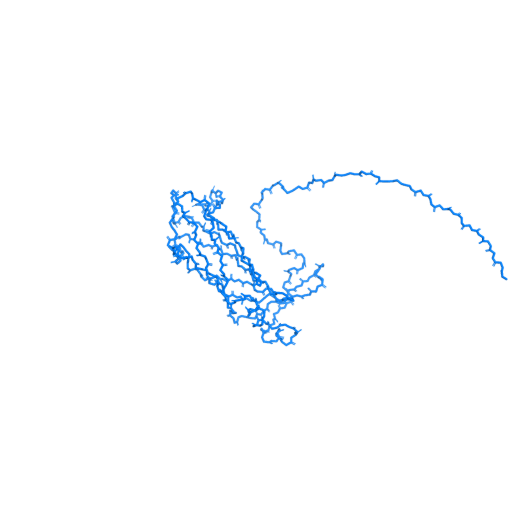 95 ? 6.086 -1.686 -16.954 1.00 90.69 95 THR A N 1
ATOM 640 C CA . THR A 1 95 ? 5.612 -0.647 -17.873 1.00 90.69 95 THR A CA 1
ATOM 641 C C . THR A 1 95 ? 6.728 0.364 -18.105 1.00 90.69 95 THR A C 1
ATOM 643 O O . THR A 1 95 ? 7.242 0.942 -17.150 1.00 90.69 95 THR A O 1
ATOM 646 N N . LEU A 1 96 ? 7.091 0.630 -19.360 1.00 88.19 96 LEU A N 1
ATOM 647 C CA . LEU A 1 96 ? 7.959 1.754 -19.707 1.00 88.19 96 LEU A CA 1
ATOM 648 C C . LEU A 1 96 ? 7.131 3.039 -19.697 1.00 88.19 96 LEU A C 1
ATOM 650 O O . LEU A 1 96 ? 6.182 3.190 -20.471 1.00 88.19 96 LEU A O 1
ATOM 654 N N . VAL A 1 97 ? 7.516 3.967 -18.829 1.00 88.06 97 VAL A N 1
ATOM 655 C CA . VAL A 1 97 ? 6.813 5.222 -18.579 1.00 88.06 97 VAL A CA 1
ATOM 656 C C . VAL A 1 97 ? 7.664 6.400 -19.050 1.00 88.06 97 VAL A C 1
ATOM 658 O O . VAL A 1 97 ? 8.874 6.466 -18.819 1.00 88.06 97 VAL A O 1
ATOM 661 N N . GLY A 1 98 ? 7.024 7.344 -19.734 1.00 85.31 98 GLY A N 1
ATOM 662 C CA . GLY A 1 98 ? 7.645 8.573 -20.208 1.00 85.31 98 GLY A CA 1
ATOM 663 C C . GLY A 1 98 ? 6.605 9.594 -20.660 1.00 85.31 98 GLY A C 1
ATOM 664 O O . GLY A 1 98 ? 5.439 9.521 -20.281 1.00 85.31 98 GLY A O 1
ATOM 665 N N . GLY A 1 99 ? 7.026 10.555 -21.480 1.00 83.88 99 GLY A N 1
ATOM 666 C CA . GLY A 1 99 ? 6.141 11.566 -22.062 1.00 83.88 99 GLY A CA 1
ATOM 667 C C . GLY A 1 99 ? 6.751 12.966 -22.067 1.00 83.88 99 GLY A C 1
ATOM 668 O O . GLY A 1 99 ? 7.959 13.138 -21.877 1.00 83.88 99 GLY A O 1
ATOM 669 N N . GLU A 1 100 ? 5.922 13.975 -22.316 1.00 78.31 100 GLU A N 1
ATOM 670 C CA . GLU A 1 100 ? 6.366 15.366 -22.396 1.00 78.31 100 GLU A CA 1
ATOM 671 C C . GLU A 1 100 ? 6.770 15.897 -21.009 1.00 78.31 100 GLU A C 1
ATOM 673 O O . GLU A 1 100 ? 6.122 15.635 -19.997 1.00 78.31 100 GLU A O 1
ATOM 678 N N . GLY A 1 101 ? 7.897 16.612 -20.941 1.00 73.25 101 GLY A N 1
ATOM 679 C CA . GLY A 1 101 ? 8.476 17.088 -19.678 1.00 73.25 101 GLY A CA 1
ATOM 680 C C . GLY A 1 101 ? 9.187 16.016 -18.839 1.00 73.25 101 GLY A C 1
ATOM 681 O O . GLY A 1 101 ? 9.744 16.338 -17.791 1.00 73.25 101 GLY A O 1
ATOM 682 N N . CYS A 1 102 ? 9.223 14.758 -19.286 1.00 76.62 102 CYS A N 1
ATOM 683 C CA . CYS A 1 102 ? 9.917 13.688 -18.578 1.00 76.62 102 CYS A CA 1
ATOM 684 C C . CYS A 1 102 ? 11.430 13.754 -18.831 1.00 76.62 102 CYS A C 1
ATOM 686 O O . CYS A 1 102 ? 11.886 13.570 -19.957 1.00 76.62 102 CYS A O 1
ATOM 688 N N . ALA A 1 103 ? 12.219 14.026 -17.784 1.00 77.81 103 ALA A N 1
ATOM 689 C CA . ALA A 1 103 ? 13.664 14.245 -17.915 1.00 77.81 103 ALA A CA 1
ATOM 690 C C . ALA A 1 103 ? 14.403 13.025 -18.498 1.00 77.81 103 ALA A C 1
ATOM 692 O O . ALA A 1 103 ? 15.315 13.182 -19.309 1.00 77.81 103 ALA A O 1
ATOM 693 N N . ARG A 1 104 ? 13.994 11.819 -18.087 1.00 78.56 104 ARG A N 1
ATOM 694 C CA . ARG A 1 104 ? 14.365 10.512 -18.647 1.00 78.56 104 ARG A CA 1
ATOM 695 C C . ARG A 1 104 ? 13.170 9.558 -18.461 1.00 78.56 104 ARG A C 1
ATOM 697 O O . ARG A 1 104 ? 12.485 9.698 -17.446 1.00 78.56 104 ARG A O 1
ATOM 704 N N . PRO A 1 105 ? 12.910 8.611 -19.383 1.00 81.81 105 PRO A N 1
ATOM 705 C CA . PRO A 1 105 ? 11.972 7.517 -19.136 1.00 81.81 105 PRO A CA 1
ATOM 706 C C . PRO A 1 105 ? 12.397 6.674 -17.929 1.00 81.81 105 PRO A C 1
ATOM 708 O O . PRO A 1 105 ? 13.585 6.598 -17.610 1.00 81.81 105 PRO A O 1
ATOM 711 N N . PHE A 1 106 ? 11.434 6.019 -17.293 1.00 83.31 106 PHE A N 1
ATOM 712 C CA . PHE A 1 106 ? 11.646 5.084 -16.186 1.00 83.31 106 PHE A CA 1
ATOM 713 C C . PHE A 1 106 ? 10.706 3.883 -16.330 1.00 83.31 106 PHE A C 1
ATOM 715 O O . PHE A 1 106 ? 9.838 3.867 -17.203 1.00 83.31 106 PHE A O 1
ATOM 722 N N . LEU A 1 107 ? 10.900 2.857 -15.505 1.00 87.06 107 LEU A N 1
ATOM 723 C CA . LEU A 1 107 ? 10.112 1.629 -15.562 1.00 87.06 107 LEU A CA 1
ATOM 724 C C . LEU A 1 107 ? 9.302 1.469 -14.277 1.00 87.06 107 LEU A C 1
ATOM 726 O O . LEU A 1 107 ? 9.862 1.509 -13.187 1.00 87.06 107 LEU A O 1
ATOM 730 N N . ASP A 1 108 ? 7.999 1.271 -14.415 1.00 89.62 108 ASP A N 1
ATOM 731 C CA . ASP A 1 108 ? 7.082 0.975 -13.318 1.00 89.62 108 ASP A CA 1
ATOM 732 C C . ASP A 1 108 ? 6.865 -0.550 -13.294 1.00 89.62 108 ASP A C 1
ATOM 734 O O . ASP A 1 108 ? 6.133 -1.106 -14.115 1.00 89.62 108 ASP A O 1
ATOM 738 N N . ALA A 1 109 ? 7.561 -1.244 -12.389 1.00 89.81 109 ALA A N 1
ATOM 739 C CA . ALA A 1 109 ? 7.503 -2.696 -12.229 1.00 89.81 109 ALA A CA 1
ATOM 740 C C . ALA A 1 109 ? 6.376 -3.093 -11.253 1.00 89.81 109 ALA A C 1
ATOM 742 O O . ALA A 1 109 ? 6.404 -2.654 -10.099 1.00 89.81 109 ALA A O 1
ATOM 743 N N . PRO A 1 110 ? 5.387 -3.919 -11.649 1.00 91.25 110 PRO A N 1
ATOM 744 C CA . PRO A 1 110 ? 4.283 -4.262 -10.758 1.00 91.25 110 PRO A CA 1
ATOM 745 C C . PRO A 1 110 ? 4.737 -5.201 -9.631 1.00 91.25 110 PRO A C 1
ATOM 747 O O . PRO A 1 110 ? 5.332 -6.259 -9.873 1.00 91.25 110 PRO A O 1
ATOM 750 N N . VAL A 1 111 ? 4.426 -4.831 -8.391 1.00 91.06 111 VAL A N 1
ATOM 751 C CA . VAL A 1 111 ? 4.793 -5.551 -7.162 1.00 91.06 111 VAL A CA 1
ATOM 752 C C . VAL A 1 111 ? 3.562 -5.932 -6.348 1.00 91.06 111 VAL A C 1
ATOM 754 O O . VAL A 1 111 ? 2.528 -5.278 -6.422 1.00 91.06 111 VAL A O 1
ATOM 757 N N . GLN A 1 112 ? 3.697 -6.971 -5.530 1.00 93.25 112 GLN A N 1
ATOM 758 C CA . GLN A 1 112 ? 2.785 -7.259 -4.429 1.00 93.25 112 GLN A CA 1
ATOM 759 C C . GLN A 1 112 ? 3.385 -6.715 -3.133 1.00 93.25 112 GLN A C 1
ATOM 761 O O . GLN A 1 112 ? 4.555 -6.961 -2.836 1.00 93.25 112 GLN A O 1
ATOM 766 N N . ILE A 1 113 ? 2.581 -5.988 -2.362 1.00 91.81 113 ILE A N 1
ATOM 767 C CA . ILE A 1 113 ? 2.954 -5.407 -1.071 1.00 91.81 113 ILE A CA 1
ATOM 768 C C . ILE A 1 113 ? 2.101 -6.064 0.013 1.00 91.81 113 ILE A C 1
ATOM 770 O O . ILE A 1 113 ? 0.881 -5.915 0.017 1.00 91.81 113 ILE A O 1
ATOM 774 N N . THR A 1 114 ? 2.734 -6.801 0.925 1.00 93.19 114 THR A N 1
ATOM 775 C CA . THR A 1 114 ? 2.065 -7.396 2.093 1.00 93.19 114 THR A CA 1
ATOM 776 C C . THR A 1 114 ? 2.179 -6.441 3.272 1.00 93.19 114 THR A C 1
ATOM 778 O O . THR A 1 114 ? 3.279 -5.981 3.566 1.00 93.19 114 THR A O 1
ATOM 781 N N . VAL A 1 115 ? 1.070 -6.156 3.952 1.00 93.19 115 VAL A N 1
ATOM 782 C CA . VAL A 1 115 ? 0.967 -5.159 5.028 1.00 93.19 115 VAL A CA 1
ATOM 783 C C . VAL A 1 115 ? 0.343 -5.812 6.253 1.00 93.19 115 VAL A C 1
ATOM 785 O O . VAL A 1 115 ? -0.800 -6.263 6.189 1.00 93.19 115 VAL A O 1
ATOM 788 N N . ARG A 1 116 ? 1.072 -5.839 7.371 1.00 95.19 116 ARG A N 1
ATOM 789 C CA . ARG A 1 116 ? 0.623 -6.453 8.629 1.00 95.19 116 ARG A CA 1
ATOM 790 C C . ARG A 1 116 ? 0.749 -5.498 9.796 1.00 95.19 116 ARG A C 1
ATOM 792 O O . ARG A 1 116 ? 1.819 -4.924 9.969 1.00 95.19 116 ARG A O 1
ATOM 799 N N . THR A 1 117 ? -0.291 -5.382 10.615 1.00 94.75 117 THR A N 1
ATOM 800 C CA . THR A 1 117 ? -0.200 -4.761 11.946 1.00 94.75 117 THR A CA 1
ATOM 801 C C . THR A 1 117 ? -0.069 -5.838 13.028 1.00 94.75 117 THR A C 1
ATOM 803 O O . THR A 1 117 ? -0.665 -6.911 12.924 1.00 94.75 117 THR A O 1
ATOM 806 N N . ASP A 1 118 ? 0.698 -5.570 14.085 1.00 94.06 118 ASP A N 1
ATOM 807 C CA . ASP A 1 118 ? 0.859 -6.486 15.227 1.00 94.06 118 ASP A CA 1
ATOM 808 C C . ASP A 1 118 ? -0.423 -6.656 16.066 1.00 94.06 118 ASP A C 1
ATOM 810 O O . ASP A 1 118 ? -0.650 -7.719 16.646 1.00 94.06 118 ASP A O 1
ATOM 814 N N . ASP A 1 119 ? -1.300 -5.648 16.063 1.00 91.75 119 ASP A N 1
ATOM 815 C CA . ASP A 1 119 ? -2.656 -5.700 16.624 1.00 91.75 119 ASP A CA 1
ATOM 816 C C . ASP A 1 119 ? -3.654 -6.535 15.787 1.00 91.75 119 ASP A C 1
ATOM 818 O O . ASP A 1 119 ? -4.788 -6.759 16.219 1.00 91.75 119 ASP A O 1
ATOM 822 N N . GLY A 1 120 ? -3.247 -7.010 14.603 1.00 91.88 120 GLY A N 1
ATOM 823 C CA . GLY A 1 120 ? -4.066 -7.815 13.695 1.00 91.88 120 GLY A CA 1
ATOM 824 C C . GLY A 1 120 ? -5.170 -7.050 12.956 1.00 91.88 120 GLY A C 1
ATOM 825 O O . GLY A 1 120 ? -6.001 -7.680 12.301 1.00 91.88 120 GLY A O 1
ATOM 826 N N . ALA A 1 121 ? -5.214 -5.717 13.035 1.00 91.88 121 ALA A N 1
ATOM 827 C CA . ALA A 1 121 ? -6.158 -4.888 12.287 1.00 91.88 121 ALA A CA 1
ATOM 828 C C . ALA A 1 121 ? -5.988 -4.988 10.757 1.00 91.88 121 ALA A C 1
ATOM 830 O O . ALA A 1 121 ? -6.988 -4.914 10.044 1.00 91.88 121 ALA A O 1
ATOM 831 N N . LEU A 1 122 ? -4.762 -5.178 10.254 1.00 93.00 122 LEU A N 1
ATOM 832 C CA . LEU A 1 122 ? -4.436 -5.340 8.830 1.00 93.00 122 LEU A CA 1
ATOM 833 C C . LEU A 1 122 ? -3.586 -6.609 8.605 1.00 93.00 122 LEU A C 1
ATOM 835 O O . LEU A 1 122 ? -2.618 -6.828 9.331 1.00 93.00 122 LEU A O 1
ATOM 839 N N . ASP A 1 123 ? -3.914 -7.401 7.577 1.00 95.56 123 ASP A N 1
ATOM 840 C CA . ASP A 1 123 ? -3.079 -8.493 7.018 1.00 95.56 123 ASP A CA 1
ATOM 841 C C . ASP A 1 123 ? -3.304 -8.577 5.495 1.00 95.56 123 ASP A C 1
ATOM 843 O O . ASP A 1 123 ? -3.730 -9.590 4.935 1.00 95.56 123 ASP A O 1
ATOM 847 N N . GLU A 1 124 ? -3.120 -7.446 4.817 1.00 94.50 124 GLU A N 1
ATOM 848 C CA . GLU A 1 124 ? -3.511 -7.279 3.417 1.00 94.50 124 GLU A CA 1
ATOM 849 C C . GLU A 1 124 ? -2.362 -7.572 2.452 1.00 94.50 124 GLU A C 1
ATOM 851 O O . GLU A 1 124 ? -1.196 -7.324 2.750 1.00 94.50 124 GLU A O 1
ATOM 856 N N . VAL A 1 125 ? -2.699 -8.060 1.255 1.00 93.81 125 VAL A N 1
ATOM 857 C CA . VAL A 1 125 ? -1.773 -8.124 0.114 1.00 93.81 125 VAL A CA 1
ATOM 858 C C . VAL A 1 125 ? -2.346 -7.242 -0.979 1.00 93.81 125 VAL A C 1
ATOM 860 O O . VAL A 1 125 ? -3.467 -7.479 -1.431 1.00 93.81 125 VAL A O 1
ATOM 863 N N . LEU A 1 126 ? -1.585 -6.222 -1.355 1.00 92.44 126 LEU A N 1
ATOM 864 C CA . LEU A 1 126 ? -1.983 -5.144 -2.250 1.00 92.44 126 LEU A CA 1
ATOM 865 C C . LEU A 1 126 ? -1.163 -5.202 -3.535 1.00 92.44 126 LEU A C 1
ATOM 867 O O . LEU A 1 126 ? 0.039 -5.468 -3.484 1.00 92.44 126 LEU A O 1
ATOM 871 N N . ASP A 1 127 ? -1.779 -4.863 -4.661 1.00 92.62 127 ASP A N 1
ATOM 872 C CA . ASP A 1 127 ? -1.028 -4.532 -5.867 1.00 92.62 127 ASP A CA 1
ATOM 873 C C . ASP A 1 127 ? -0.394 -3.139 -5.713 1.00 92.62 127 ASP A C 1
ATOM 875 O O . ASP A 1 127 ? -1.003 -2.195 -5.196 1.00 92.62 127 ASP A O 1
ATOM 879 N N . GLY A 1 128 ? 0.852 -3.015 -6.152 1.00 90.31 128 GLY A N 1
ATOM 880 C CA . GLY A 1 128 ? 1.639 -1.793 -6.091 1.00 90.31 128 GLY A CA 1
ATOM 881 C C . GLY A 1 128 ? 2.606 -1.678 -7.263 1.00 90.31 128 GLY A C 1
ATOM 882 O O . GLY A 1 128 ? 2.679 -2.541 -8.139 1.00 90.31 128 GLY A O 1
ATOM 883 N N . VAL A 1 129 ? 3.372 -0.594 -7.271 1.00 90.62 129 VAL A N 1
ATOM 884 C CA . VAL A 1 129 ? 4.346 -0.277 -8.317 1.00 90.62 129 VAL A CA 1
ATOM 885 C C . VAL A 1 129 ? 5.688 0.049 -7.681 1.00 90.62 129 VAL A C 1
ATOM 887 O O . VAL A 1 129 ? 5.770 0.923 -6.820 1.00 90.62 129 VAL A O 1
ATOM 890 N N . LEU A 1 130 ? 6.738 -0.634 -8.133 1.00 89.00 130 LEU A N 1
ATOM 891 C CA . LEU A 1 130 ? 8.134 -0.297 -7.890 1.00 89.00 130 LEU A CA 1
ATOM 892 C C . LEU A 1 130 ? 8.633 0.569 -9.052 1.00 89.00 130 LEU A C 1
ATOM 894 O O . LEU A 1 130 ? 8.765 0.098 -10.180 1.00 89.00 130 LEU A O 1
ATOM 898 N N . VAL A 1 131 ? 8.917 1.836 -8.766 1.00 87.31 131 VAL A N 1
ATOM 899 C CA . VAL A 1 131 ? 9.501 2.787 -9.712 1.00 87.31 131 VAL A CA 1
ATOM 900 C C . VAL A 1 131 ? 11.001 2.512 -9.808 1.00 87.31 131 VAL A C 1
ATOM 902 O O . VAL A 1 131 ? 11.760 2.816 -8.883 1.00 87.31 131 VAL A O 1
ATOM 905 N N . LEU A 1 132 ? 11.430 1.948 -10.935 1.00 81.44 132 LEU A N 1
ATOM 906 C CA . LEU A 1 132 ? 12.820 1.602 -11.201 1.00 81.44 132 LEU A CA 1
ATOM 907 C C . LEU A 1 132 ? 13.622 2.845 -11.611 1.00 81.44 132 LEU A C 1
ATOM 909 O O . LEU A 1 132 ? 13.575 3.293 -12.758 1.00 81.44 13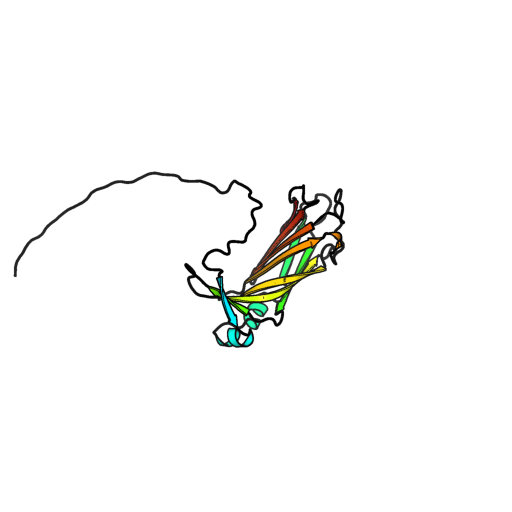2 LEU A O 1
ATOM 913 N N . GLN A 1 133 ? 14.377 3.387 -10.654 1.00 72.69 133 GLN A N 1
ATOM 914 C CA . GLN A 1 133 ? 15.310 4.515 -10.805 1.00 72.69 133 GLN A CA 1
ATOM 915 C C . GLN A 1 133 ? 16.531 4.315 -9.883 1.00 72.69 133 GLN A C 1
ATOM 917 O O . GLN A 1 133 ? 16.593 3.337 -9.147 1.00 72.69 133 GLN A O 1
ATOM 922 N N . ASP A 1 134 ? 17.494 5.244 -9.877 1.00 57.31 134 ASP A N 1
ATOM 923 C CA . ASP A 1 134 ? 18.774 5.139 -9.141 1.00 57.31 134 ASP A CA 1
ATOM 924 C C . ASP A 1 134 ? 18.660 4.903 -7.606 1.00 57.31 134 ASP A C 1
ATOM 926 O O . ASP A 1 134 ? 19.682 4.713 -6.948 1.00 57.31 134 ASP A O 1
ATOM 930 N N . ALA A 1 135 ? 17.453 4.918 -7.018 1.00 63.22 135 ALA A N 1
ATOM 931 C CA . ALA A 1 135 ? 17.220 4.774 -5.575 1.00 63.22 135 ALA A CA 1
ATOM 932 C C . ALA A 1 135 ? 16.103 3.792 -5.147 1.00 63.22 135 ALA A C 1
ATOM 934 O O . ALA A 1 135 ? 15.993 3.553 -3.949 1.00 63.22 135 ALA A O 1
ATOM 935 N N . GLY A 1 136 ? 15.296 3.239 -6.067 1.00 71.06 136 GLY A N 1
ATOM 936 C CA . GLY A 1 136 ? 14.195 2.302 -5.767 1.00 71.06 136 GLY A CA 1
ATOM 937 C C . GLY A 1 136 ? 13.099 2.829 -4.826 1.00 71.06 136 GLY A C 1
ATOM 938 O O . GLY A 1 136 ? 13.283 2.909 -3.614 1.00 71.06 136 GLY A O 1
ATOM 939 N N . ALA A 1 137 ? 11.914 3.131 -5.363 1.00 84.06 137 ALA A N 1
ATOM 940 C CA . ALA A 1 137 ? 10.754 3.519 -4.554 1.00 84.06 137 ALA A CA 1
ATOM 941 C C . ALA A 1 137 ? 9.529 2.678 -4.916 1.00 84.06 137 ALA A C 1
ATOM 943 O O . ALA A 1 137 ? 9.183 2.579 -6.092 1.00 84.06 137 ALA A O 1
ATOM 944 N N . ALA A 1 138 ? 8.859 2.099 -3.921 1.00 87.25 138 ALA A N 1
ATOM 945 C CA . ALA A 1 138 ? 7.616 1.358 -4.119 1.00 87.25 138 ALA A CA 1
ATOM 946 C C . ALA A 1 138 ? 6.423 2.133 -3.552 1.00 87.25 138 ALA A C 1
ATOM 948 O O . ALA A 1 138 ? 6.537 2.809 -2.532 1.00 87.25 138 ALA A O 1
ATOM 949 N N . ALA A 1 139 ? 5.265 2.027 -4.195 1.00 89.25 139 ALA A N 1
ATOM 950 C CA . ALA A 1 139 ? 4.025 2.612 -3.702 1.00 89.25 139 ALA A CA 1
ATOM 951 C C . ALA A 1 139 ? 2.837 1.681 -3.955 1.00 89.25 139 ALA A C 1
ATOM 953 O O . ALA A 1 139 ? 2.786 0.982 -4.968 1.00 89.25 139 ALA A O 1
ATOM 954 N N . ALA A 1 140 ? 1.858 1.707 -3.054 1.00 90.12 140 ALA A N 1
ATOM 955 C CA . ALA A 1 140 ? 0.569 1.050 -3.241 1.00 90.12 140 ALA A CA 1
ATOM 956 C C . ALA A 1 140 ? -0.566 1.977 -2.810 1.00 90.12 140 ALA A C 1
ATOM 958 O O . ALA A 1 140 ? -0.440 2.757 -1.862 1.00 90.12 140 ALA A O 1
ATOM 959 N N . ARG A 1 141 ? -1.695 1.861 -3.507 1.00 90.50 141 ARG A N 1
ATOM 960 C CA . ARG A 1 141 ? -2.962 2.482 -3.130 1.00 90.50 141 ARG A CA 1
ATOM 961 C C . ARG A 1 141 ? -4.057 1.447 -3.270 1.00 90.50 141 ARG A C 1
ATOM 963 O O . ARG A 1 141 ? -4.287 0.939 -4.362 1.00 90.50 141 ARG A O 1
ATOM 970 N N . ALA A 1 142 ? -4.726 1.147 -2.167 1.00 90.25 142 ALA A N 1
ATOM 971 C CA . ALA A 1 142 ? -5.783 0.153 -2.120 1.00 90.25 142 ALA A CA 1
ATOM 972 C C . ALA A 1 142 ? -7.083 0.767 -1.611 1.00 90.25 142 ALA A C 1
ATOM 974 O O . ALA A 1 142 ? -7.089 1.580 -0.686 1.00 90.25 142 ALA A O 1
ATOM 975 N N . ARG A 1 143 ? -8.192 0.340 -2.215 1.00 92.31 143 ARG A N 1
ATOM 976 C CA . ARG A 1 143 ? -9.552 0.705 -1.831 1.00 92.31 143 ARG A CA 1
ATOM 977 C C . ARG A 1 143 ? -10.329 -0.584 -1.585 1.00 92.31 143 ARG A C 1
ATOM 979 O O . ARG A 1 143 ? -10.690 -1.274 -2.534 1.00 92.31 143 ARG A O 1
ATOM 986 N N . LEU A 1 144 ? -10.555 -0.913 -0.318 1.00 91.62 144 LEU A N 1
ATOM 987 C CA . LEU A 1 144 ? -11.075 -2.210 0.121 1.00 91.62 144 LEU A CA 1
ATOM 988 C C . LEU A 1 144 ? -12.374 -2.011 0.918 1.00 91.62 144 LEU A C 1
ATOM 990 O O . LEU A 1 144 ? -12.397 -1.163 1.809 1.00 91.62 144 LEU A O 1
ATOM 994 N N . PRO A 1 145 ? -13.461 -2.758 0.658 1.00 92.75 145 PRO A N 1
ATOM 995 C CA . PRO A 1 145 ? -14.605 -2.791 1.569 1.00 92.75 145 PRO A CA 1
ATOM 996 C C . PRO A 1 145 ? -14.149 -3.219 2.971 1.00 92.75 145 PRO A C 1
ATOM 998 O O . PRO A 1 145 ? -13.379 -4.169 3.095 1.00 92.75 145 PRO A O 1
ATOM 1001 N N . LEU A 1 146 ? -14.632 -2.563 4.030 1.00 91.75 146 LEU A N 1
ATOM 1002 C CA . LEU A 1 146 ? -14.212 -2.869 5.408 1.00 91.75 146 LEU A CA 1
ATOM 1003 C C . LEU A 1 146 ? -14.541 -4.324 5.799 1.00 91.75 146 LEU A C 1
ATOM 1005 O O . LEU A 1 146 ? -13.765 -4.978 6.485 1.00 91.75 146 LEU A O 1
ATOM 1009 N N . SER A 1 147 ? -15.655 -4.855 5.293 1.00 91.56 147 SER A N 1
ATOM 1010 C CA . SER A 1 147 ? -16.070 -6.262 5.426 1.00 91.56 147 SER A CA 1
ATOM 1011 C C . SER A 1 147 ? -15.259 -7.268 4.595 1.00 91.56 147 SER A C 1
ATOM 1013 O O . SER A 1 147 ? -15.476 -8.469 4.742 1.00 91.56 147 SER A O 1
ATOM 1015 N N . ALA A 1 148 ? -14.355 -6.807 3.725 1.00 90.81 148 ALA A N 1
ATOM 1016 C CA . ALA A 1 148 ? -13.506 -7.646 2.877 1.00 90.81 148 ALA A CA 1
ATOM 1017 C C . ALA A 1 148 ? -12.020 -7.624 3.283 1.00 90.81 148 ALA A C 1
ATOM 1019 O O . ALA A 1 148 ? -11.210 -8.267 2.614 1.00 90.81 148 ALA A O 1
ATOM 1020 N N . LEU A 1 149 ? -11.662 -6.906 4.356 1.00 92.62 149 LEU A N 1
ATOM 1021 C CA . LEU A 1 149 ? -10.327 -6.996 4.942 1.00 92.62 149 LEU A CA 1
ATOM 1022 C C . LEU A 1 149 ? -10.067 -8.411 5.470 1.00 92.62 149 LEU A C 1
ATOM 1024 O O . LEU A 1 149 ? -10.961 -9.086 5.986 1.00 92.62 149 LEU A O 1
ATOM 1028 N N . ARG A 1 150 ? -8.817 -8.846 5.343 1.00 92.94 150 ARG A N 1
ATOM 1029 C CA . ARG A 1 150 ? -8.284 -10.068 5.954 1.00 92.94 150 ARG A CA 1
ATOM 1030 C C . ARG A 1 150 ? -7.934 -9.822 7.421 1.00 92.94 150 ARG A C 1
ATOM 1032 O O . ARG A 1 150 ? -8.073 -10.728 8.240 1.00 92.94 150 ARG A O 1
ATOM 1039 N N . GLY A 1 151 ? -7.507 -8.598 7.735 1.00 88.94 151 GLY A N 1
ATOM 1040 C CA . GLY A 1 151 ? -7.326 -8.116 9.102 1.00 88.94 151 GLY A CA 1
ATOM 1041 C C . GLY A 1 151 ? -8.648 -7.862 9.843 1.00 88.94 151 GLY A C 1
ATOM 1042 O O . GLY A 1 151 ? -9.713 -7.698 9.251 1.00 88.94 151 GLY A O 1
ATOM 1043 N N . GLY A 1 152 ? -8.578 -7.818 11.173 1.00 88.06 152 GLY A N 1
ATOM 1044 C CA . GLY A 1 152 ? -9.721 -7.694 12.083 1.00 88.06 152 GLY A CA 1
ATOM 1045 C C . GLY A 1 152 ? -10.133 -6.261 12.439 1.00 88.06 152 GLY A C 1
ATOM 1046 O O . GLY A 1 152 ? -10.595 -6.035 13.559 1.00 88.06 152 GLY A O 1
ATOM 1047 N N . LEU A 1 153 ? -9.939 -5.276 11.553 1.00 89.62 153 LEU A N 1
ATOM 1048 C CA . LEU A 1 153 ? -10.213 -3.863 11.850 1.00 89.62 153 LEU A CA 1
ATOM 1049 C C . LEU A 1 153 ? -11.698 -3.601 12.170 1.00 89.62 153 LEU A C 1
ATOM 1051 O O . LEU A 1 153 ? -12.551 -3.529 11.288 1.00 89.62 153 LEU A O 1
ATOM 1055 N N . THR A 1 154 ? -11.998 -3.365 13.447 1.00 87.62 154 THR A N 1
ATOM 1056 C CA . THR A 1 154 ? -13.315 -2.913 13.923 1.00 87.62 154 THR A CA 1
ATOM 1057 C C . THR A 1 154 ? -13.304 -1.413 14.219 1.00 87.62 154 THR A C 1
ATOM 1059 O O . THR A 1 154 ? -12.377 -0.900 14.847 1.00 87.62 154 THR A O 1
ATOM 1062 N N . LEU A 1 155 ? -14.332 -0.684 13.780 1.00 88.00 155 LEU A N 1
ATOM 1063 C CA . LEU A 1 155 ? -14.453 0.769 13.955 1.00 88.00 155 LEU A CA 1
ATOM 1064 C C . LEU A 1 155 ? -15.766 1.101 14.673 1.00 88.00 155 LEU A C 1
ATOM 1066 O O . LEU A 1 155 ? -16.822 0.594 14.295 1.00 88.00 155 LEU A O 1
ATOM 1070 N N . GLU A 1 156 ? -15.716 1.952 15.699 1.00 86.12 156 GLU A N 1
ATOM 1071 C CA . GLU A 1 156 ? -16.920 2.347 16.436 1.00 86.12 156 GLU A CA 1
ATOM 1072 C C . GLU A 1 156 ? -17.801 3.286 15.592 1.00 86.12 156 GLU A C 1
ATOM 1074 O O . GLU A 1 156 ? -17.310 4.183 14.904 1.00 86.12 156 GLU A O 1
ATOM 1079 N N . GLY A 1 157 ? -19.119 3.063 15.621 1.00 85.06 157 GLY A N 1
ATOM 1080 C CA . GLY A 1 157 ? -20.087 3.872 14.874 1.00 85.06 157 GLY A CA 1
ATOM 1081 C C . GLY A 1 157 ? -20.026 3.719 13.348 1.00 85.06 157 GLY A C 1
ATOM 1082 O O . GLY A 1 157 ? -20.581 4.558 12.645 1.00 85.06 157 GLY A O 1
ATOM 1083 N N . VAL A 1 158 ? -19.364 2.679 12.826 1.00 88.88 158 VAL A N 1
ATOM 1084 C CA . VAL A 1 158 ? -19.226 2.415 11.383 1.00 88.88 158 VAL A CA 1
ATOM 1085 C C . VAL A 1 158 ? -19.876 1.084 11.016 1.00 88.88 158 VAL A C 1
ATOM 1087 O O . VAL A 1 158 ? -19.611 0.064 11.648 1.00 88.88 158 VAL A O 1
ATOM 1090 N N . ASP A 1 159 ? -20.689 1.078 9.959 1.00 90.31 159 ASP A N 1
ATOM 1091 C CA . ASP A 1 159 ? -21.242 -0.146 9.375 1.00 90.31 159 ASP A CA 1
ATOM 1092 C C . ASP A 1 159 ? -20.218 -0.790 8.411 1.00 90.31 159 ASP A C 1
ATOM 1094 O O . ASP A 1 159 ? -19.932 -0.217 7.353 1.00 90.31 159 ASP A O 1
ATOM 1098 N N . PRO A 1 160 ? -19.668 -1.984 8.714 1.00 87.56 160 PRO A N 1
ATOM 1099 C CA . PRO A 1 160 ? -18.661 -2.629 7.870 1.00 87.56 160 PRO A CA 1
ATOM 1100 C C . PRO A 1 160 ? -19.199 -3.100 6.511 1.00 87.56 160 PRO A C 1
ATOM 1102 O O . PRO A 1 160 ? -18.408 -3.412 5.619 1.00 87.56 160 PRO A O 1
ATOM 1105 N N . THR A 1 161 ? -20.521 -3.152 6.323 1.00 91.06 161 THR A N 1
ATOM 1106 C CA . THR A 1 161 ? -21.144 -3.506 5.037 1.00 91.06 161 THR A CA 1
ATOM 1107 C C . THR A 1 161 ? -21.216 -2.327 4.064 1.00 91.06 161 THR A C 1
ATOM 1109 O O . THR A 1 161 ? -21.334 -2.543 2.859 1.00 91.06 161 THR A O 1
ATOM 1112 N N . ARG A 1 162 ? -21.114 -1.089 4.570 1.00 91.38 162 ARG A N 1
ATOM 1113 C CA . ARG A 1 162 ? -21.162 0.155 3.779 1.00 91.38 162 ARG A CA 1
ATOM 1114 C C . ARG A 1 162 ? -19.815 0.872 3.701 1.00 91.38 162 ARG A C 1
ATOM 1116 O O . ARG A 1 162 ? -19.571 1.605 2.744 1.00 91.38 162 ARG A O 1
ATOM 1123 N N . ALA A 1 163 ? -18.946 0.653 4.684 1.00 92.50 163 ALA A N 1
ATOM 1124 C CA . ALA A 1 163 ? -17.677 1.350 4.779 1.00 92.50 163 ALA A CA 1
ATOM 1125 C C . ALA A 1 163 ? -16.615 0.821 3.806 1.00 92.50 163 ALA A C 1
ATOM 1127 O O . ALA A 1 163 ? -16.466 -0.383 3.589 1.00 92.50 163 ALA A O 1
ATOM 1128 N N . THR A 1 164 ? -15.817 1.744 3.276 1.00 94.06 164 THR A N 1
ATOM 1129 C CA . THR A 1 164 ? -14.622 1.465 2.475 1.00 94.06 164 THR A CA 1
ATOM 1130 C C . THR A 1 164 ? -13.388 1.987 3.200 1.00 94.06 164 THR A C 1
ATOM 1132 O O . THR A 1 164 ? -13.378 3.124 3.663 1.00 94.06 164 THR A O 1
ATOM 1135 N N . VAL A 1 165 ? -12.333 1.186 3.264 1.00 93.12 165 VAL A N 1
ATOM 1136 C CA . VAL A 1 165 ? -11.003 1.588 3.722 1.00 93.12 165 VAL A CA 1
ATOM 1137 C C . VAL A 1 165 ? -10.157 1.997 2.522 1.00 93.12 165 VAL A C 1
ATOM 1139 O O . VAL A 1 165 ? -10.154 1.318 1.493 1.00 93.12 165 VAL A O 1
ATOM 1142 N N . LEU A 1 166 ? -9.442 3.112 2.659 1.00 93.81 166 LEU A N 1
ATOM 1143 C CA . LEU A 1 166 ? -8.427 3.554 1.711 1.00 93.81 166 LEU A CA 1
ATOM 1144 C C . LEU A 1 166 ? -7.070 3.491 2.412 1.00 93.81 166 LEU A C 1
ATOM 1146 O O . LEU A 1 166 ? -6.904 4.052 3.496 1.00 93.81 166 LEU A O 1
ATOM 1150 N N . LEU A 1 167 ? -6.115 2.799 1.800 1.00 92.06 167 LEU A N 1
ATOM 1151 C CA . LEU A 1 167 ? -4.754 2.643 2.301 1.00 92.06 167 LEU A CA 1
ATOM 1152 C C . LEU A 1 167 ? -3.780 3.152 1.242 1.00 92.06 167 LEU A C 1
ATOM 1154 O O . LEU A 1 167 ? -3.737 2.619 0.134 1.00 92.06 167 LEU A O 1
ATOM 1158 N N . GLU A 1 168 ? -3.002 4.173 1.594 1.00 94.06 168 GLU A N 1
ATOM 1159 C CA . GLU A 1 168 ? -1.906 4.692 0.777 1.00 94.06 168 GLU A CA 1
ATOM 1160 C C . GLU A 1 168 ? -0.565 4.403 1.453 1.00 94.06 168 GLU A C 1
ATOM 1162 O O . GLU A 1 168 ? -0.385 4.717 2.631 1.00 94.06 168 GLU A O 1
ATOM 1167 N N . LEU A 1 169 ? 0.383 3.839 0.705 1.00 91.88 169 LEU A N 1
ATOM 1168 C CA . LEU A 1 169 ? 1.727 3.504 1.173 1.00 91.88 169 LEU A CA 1
ATOM 1169 C C . LEU A 1 169 ? 2.779 4.012 0.189 1.00 91.88 169 LEU A C 1
ATOM 1171 O O . LEU A 1 169 ? 2.646 3.815 -1.018 1.00 91.88 169 LEU A O 1
ATOM 1175 N N . ASN A 1 170 ? 3.846 4.607 0.723 1.00 91.06 170 ASN A N 1
ATOM 1176 C CA . ASN A 1 170 ? 5.049 4.983 -0.012 1.00 91.06 170 ASN A CA 1
ATOM 1177 C C . ASN A 1 170 ? 6.273 4.458 0.747 1.00 91.06 170 ASN A C 1
ATOM 1179 O O . ASN A 1 170 ? 6.441 4.729 1.939 1.00 91.06 170 ASN A O 1
ATOM 1183 N N . LEU A 1 171 ? 7.116 3.713 0.039 1.00 88.25 171 LEU A N 1
ATOM 1184 C CA . LEU A 1 171 ? 8.288 3.0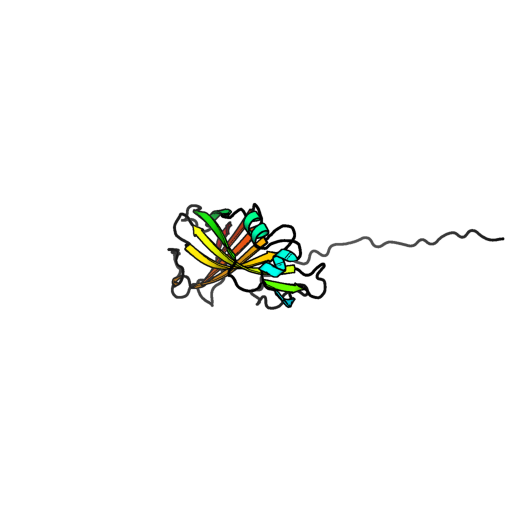23 0.550 1.00 88.25 171 LEU A CA 1
ATOM 1185 C C . LEU A 1 171 ? 9.526 3.509 -0.210 1.00 88.25 171 LEU A C 1
ATOM 1187 O O . LEU A 1 171 ? 9.545 3.522 -1.443 1.00 88.25 171 LEU A O 1
ATOM 1191 N N . MET A 1 172 ? 10.569 3.868 0.525 1.00 85.94 172 MET A N 1
ATOM 1192 C CA . MET A 1 172 ? 11.912 4.148 0.014 1.00 85.94 172 MET A CA 1
ATOM 1193 C C . MET A 1 172 ? 12.921 3.334 0.836 1.00 85.94 172 MET A C 1
ATOM 1195 O O . MET A 1 172 ? 12.553 2.774 1.866 1.00 85.94 172 MET A O 1
ATOM 1199 N N . ALA A 1 173 ? 14.185 3.275 0.402 1.00 78.06 173 ALA A N 1
ATOM 1200 C CA . ALA A 1 173 ? 15.218 2.377 0.946 1.00 78.06 173 ALA A CA 1
ATOM 1201 C C . ALA A 1 173 ? 15.238 2.219 2.487 1.00 78.06 173 ALA A C 1
ATOM 1203 O O . ALA A 1 173 ? 15.354 1.101 2.984 1.00 78.06 173 ALA A O 1
ATOM 1204 N N . GLU A 1 174 ? 15.079 3.317 3.235 1.00 76.19 174 GLU A N 1
ATOM 1205 C CA . GLU A 1 174 ? 15.072 3.331 4.709 1.00 76.19 174 GLU A CA 1
ATOM 1206 C C . GLU A 1 174 ? 13.812 3.986 5.314 1.00 76.19 174 GLU A C 1
ATOM 1208 O O . GLU A 1 174 ? 13.756 4.223 6.520 1.00 76.19 174 GLU A O 1
ATOM 1213 N N . THR A 1 175 ? 12.802 4.324 4.502 1.00 83.44 175 THR A N 1
ATOM 1214 C CA . THR A 1 175 ? 11.607 5.041 4.974 1.00 83.44 175 THR A CA 1
ATOM 1215 C C . THR A 1 175 ? 10.315 4.379 4.512 1.00 83.44 175 THR A C 1
ATOM 1217 O O . THR A 1 175 ? 10.062 4.188 3.324 1.00 83.44 175 THR A O 1
ATOM 1220 N N . LEU A 1 176 ? 9.456 4.082 5.483 1.00 89.38 176 LEU A N 1
ATOM 1221 C CA . LEU A 1 176 ? 8.056 3.741 5.277 1.00 89.38 176 LEU A CA 1
ATOM 1222 C C . LEU A 1 176 ? 7.215 4.959 5.661 1.00 89.38 176 LEU A C 1
ATOM 1224 O O . LEU A 1 176 ? 7.437 5.553 6.712 1.00 89.38 176 LEU A O 1
ATOM 1228 N N . SER A 1 177 ? 6.258 5.323 4.815 1.00 91.44 177 SER A N 1
ATOM 1229 C CA . SER A 1 177 ? 5.254 6.339 5.128 1.00 91.44 177 SER A CA 1
ATOM 1230 C C . SER A 1 177 ? 3.906 5.938 4.552 1.00 91.44 177 SER A C 1
ATOM 1232 O O . SER A 1 177 ? 3.832 5.261 3.521 1.00 91.44 177 SER A O 1
ATOM 1234 N N . GLY A 1 178 ? 2.823 6.346 5.200 1.00 91.69 178 GLY A N 1
ATOM 1235 C CA . GLY A 1 178 ? 1.504 5.902 4.771 1.00 91.69 178 GLY A CA 1
ATOM 1236 C C . GLY A 1 178 ? 0.352 6.534 5.521 1.00 91.69 178 GLY A C 1
ATOM 1237 O O . GLY A 1 178 ? 0.520 7.153 6.569 1.00 91.69 178 GLY A O 1
ATOM 1238 N N . GLN A 1 179 ? -0.842 6.393 4.958 1.00 94.00 179 GLN A N 1
ATOM 1239 C CA . GLN A 1 179 ? -2.072 6.914 5.540 1.00 94.00 179 GLN A CA 1
ATOM 1240 C C . GLN A 1 179 ? -3.203 5.910 5.348 1.00 94.00 179 GLN A C 1
ATOM 1242 O O . GLN A 1 179 ? -3.363 5.318 4.281 1.00 94.00 179 GLN A O 1
ATOM 1247 N N . LEU A 1 180 ? -3.989 5.741 6.408 1.00 92.81 180 LEU A N 1
ATOM 1248 C CA . LEU A 1 180 ? -5.169 4.892 6.432 1.00 92.81 180 LEU A CA 1
ATOM 1249 C C . LEU A 1 180 ? -6.396 5.778 6.646 1.00 92.81 180 LEU A C 1
ATOM 1251 O O . LEU A 1 180 ? -6.427 6.581 7.582 1.00 92.81 180 LEU A O 1
ATOM 1255 N N . PHE A 1 181 ? -7.416 5.610 5.813 1.00 93.62 181 PHE A N 1
ATOM 1256 C CA . PHE A 1 181 ? -8.690 6.319 5.894 1.00 93.62 181 PHE A CA 1
ATOM 1257 C C . PHE A 1 181 ? -9.861 5.339 5.876 1.00 93.62 181 PHE A C 1
ATOM 1259 O O . PHE A 1 181 ? -9.763 4.237 5.338 1.00 93.62 181 PHE A O 1
ATOM 1266 N N . VAL A 1 182 ? -11.000 5.775 6.410 1.00 93.69 182 VAL A N 1
ATOM 1267 C CA . VAL A 1 182 ? -12.302 5.144 6.191 1.00 93.69 182 VAL A CA 1
ATOM 1268 C C . VAL A 1 182 ? -13.264 6.143 5.569 1.00 93.69 182 VAL A C 1
ATOM 1270 O O . VAL A 1 182 ? -13.403 7.267 6.054 1.00 93.69 182 VAL A O 1
ATOM 1273 N N . ARG A 1 183 ? -13.988 5.702 4.546 1.00 94.25 183 ARG A N 1
ATOM 1274 C CA . ARG A 1 183 ? -15.220 6.327 4.083 1.00 94.25 183 ARG A CA 1
ATOM 1275 C C . ARG A 1 183 ? -16.402 5.515 4.625 1.00 94.25 183 ARG A C 1
ATOM 1277 O O . ARG A 1 183 ? -16.556 4.375 4.187 1.00 94.25 183 ARG A O 1
ATOM 1284 N N . PRO A 1 184 ? -17.184 6.010 5.605 1.00 91.31 184 PRO A N 1
ATOM 1285 C CA . PRO A 1 184 ? -18.214 5.197 6.269 1.00 91.31 184 PRO A CA 1
ATOM 1286 C C . PRO A 1 184 ? -19.374 4.801 5.345 1.00 91.31 184 PRO A C 1
ATOM 1288 O O . PRO A 1 184 ? -19.916 3.703 5.467 1.00 91.31 184 PRO A O 1
ATOM 1291 N N . SER A 1 185 ? -19.713 5.669 4.393 1.00 90.38 185 SER A N 1
ATOM 1292 C CA . SER A 1 185 ? -20.648 5.414 3.299 1.00 90.38 185 SER A CA 1
ATOM 1293 C C . SER A 1 185 ? -20.341 6.347 2.121 1.00 90.38 185 SER A C 1
ATOM 1295 O O . SER A 1 185 ? -19.575 7.294 2.267 1.00 90.38 185 SER A O 1
ATOM 1297 N N . ASP A 1 186 ? -20.920 6.111 0.942 1.00 84.69 186 ASP A N 1
ATOM 1298 C CA . ASP A 1 186 ? -20.669 6.948 -0.248 1.00 84.69 186 ASP A CA 1
ATOM 1299 C C . ASP A 1 186 ? -21.166 8.403 -0.133 1.00 84.69 186 ASP A C 1
ATOM 1301 O O . ASP A 1 186 ? -20.809 9.232 -0.966 1.00 84.69 186 ASP A O 1
ATOM 1305 N N . GLU A 1 187 ? -21.964 8.708 0.893 1.00 87.56 187 GLU A N 1
ATOM 1306 C CA . GLU A 1 187 ? -22.523 10.035 1.184 1.00 87.56 187 GLU A CA 1
ATOM 1307 C C . GLU A 1 187 ? -21.730 10.784 2.276 1.00 87.56 187 GLU A C 1
ATOM 1309 O O . GLU A 1 187 ? -22.015 11.949 2.551 1.00 87.56 187 GLU A O 1
ATOM 1314 N N . GLU A 1 188 ? -20.750 10.129 2.908 1.00 88.50 188 GLU A N 1
ATOM 1315 C CA . GLU A 1 188 ? -19.968 10.660 4.029 1.00 88.50 188 GLU A CA 1
ATOM 1316 C C . GLU A 1 188 ? -18.506 10.920 3.646 1.00 88.50 188 GLU A C 1
ATOM 1318 O O . GLU A 1 188 ? -17.897 10.175 2.874 1.00 88.50 188 GLU A O 1
ATOM 1323 N N . ASP A 1 189 ? -17.924 11.958 4.248 1.00 89.25 189 ASP A N 1
ATOM 1324 C CA . ASP A 1 189 ? -16.525 12.327 4.040 1.00 89.25 189 ASP A CA 1
ATOM 1325 C C . ASP A 1 189 ? -15.543 11.252 4.538 1.00 89.25 189 ASP A C 1
ATOM 1327 O O . ASP A 1 189 ? -15.782 10.514 5.502 1.00 89.25 189 ASP A O 1
ATOM 1331 N N . GLU A 1 190 ? -14.379 11.205 3.893 1.00 92.00 190 GLU A N 1
ATOM 1332 C CA . GLU A 1 190 ? -13.267 10.345 4.286 1.00 92.00 190 GLU A CA 1
ATOM 1333 C C . GLU A 1 190 ? -12.632 10.833 5.595 1.00 92.00 190 GLU A C 1
ATOM 1335 O O . GLU A 1 190 ? -12.258 11.996 5.756 1.00 92.00 190 GLU A O 1
ATOM 1340 N N . ARG A 1 191 ? -12.486 9.915 6.555 1.00 90.88 191 ARG A N 1
ATOM 1341 C CA . ARG A 1 191 ? -11.926 10.177 7.885 1.00 90.88 191 ARG A CA 1
ATOM 1342 C C . ARG A 1 191 ? -10.610 9.429 8.029 1.00 90.88 191 ARG A C 1
ATOM 1344 O O . ARG A 1 191 ? -10.567 8.216 7.825 1.00 90.88 191 ARG A O 1
ATOM 1351 N N . ARG A 1 192 ? -9.537 10.126 8.410 1.00 91.94 192 ARG A N 1
ATOM 1352 C CA . ARG A 1 192 ? -8.246 9.478 8.682 1.00 91.94 192 ARG A CA 1
ATOM 1353 C C . ARG A 1 192 ? -8.362 8.587 9.923 1.00 91.94 192 ARG A C 1
ATOM 1355 O O . ARG A 1 192 ? -8.868 9.027 10.954 1.00 91.94 192 ARG A O 1
ATOM 1362 N N . LEU A 1 193 ? -7.882 7.354 9.803 1.00 90.81 193 LEU A N 1
ATOM 1363 C CA . LEU A 1 193 ? -7.784 6.358 10.870 1.00 90.81 193 LEU A CA 1
ATOM 1364 C C . LEU A 1 193 ? -6.387 6.288 11.484 1.00 90.81 193 LEU A C 1
ATOM 1366 O O . LEU A 1 193 ? -6.261 6.008 12.672 1.00 90.81 193 LEU A O 1
ATOM 1370 N N . GLY A 1 194 ? -5.344 6.538 10.693 1.00 91.25 194 GLY A N 1
ATOM 1371 C CA . GLY A 1 194 ? -3.968 6.539 11.174 1.00 91.25 194 GLY A CA 1
ATOM 1372 C C . GLY A 1 194 ? -2.962 6.980 10.118 1.00 91.25 194 GLY A C 1
ATOM 1373 O O . GLY A 1 194 ? -3.317 7.214 8.958 1.00 91.25 194 GLY A O 1
ATOM 1374 N N . ALA A 1 195 ? -1.708 7.115 10.541 1.00 92.38 195 ALA A N 1
ATOM 1375 C CA . ALA A 1 195 ? -0.569 7.395 9.673 1.00 92.38 195 ALA A CA 1
ATOM 1376 C C . ALA A 1 195 ? 0.677 6.610 10.118 1.00 92.38 195 ALA A C 1
ATOM 1378 O O . ALA A 1 195 ? 0.817 6.306 11.304 1.00 92.38 195 ALA A O 1
ATOM 1379 N N . LEU A 1 196 ? 1.538 6.309 9.145 1.00 88.75 196 LEU A N 1
ATOM 1380 C CA . LEU A 1 196 ? 2.882 5.734 9.273 1.00 88.75 196 LEU A CA 1
ATOM 1381 C C . LEU A 1 196 ? 3.913 6.831 8.982 1.00 88.75 196 LEU A C 1
ATOM 1383 O O . LEU A 1 196 ? 3.753 7.468 7.910 1.00 88.75 196 LEU A O 1
#

pLDDT: mean 77.29, std 19.87, range [26.44, 95.56]

Sequence (196 aa):
MGTNEMLRLLFQIGLSASLLAGCAGGQTGEITELGACRVAIGEVAIDAASEAGSSAEAQLSALTSELSGTLAWTDAGRAPAAVTVSVALSGQPATLVGGEGCARPFLDAPVQITVRTDDGALDEVLDGVLVLQDAGAAAARARLPLSALRGGLTLEGVDPTRATVLLELNLMAETLSGQLFVRPSDEEDERRLGAL

Foldseek 3Di:
DDDDDDDDDDDDDDDDDDDCDDPDDDDPDDPPPPDFFFDQPDWAQQVRVCVVPHHPVVLLVLLVQKAKDWWAFPPPPDDIWIKIKGKAFPRGTWTFTGGPPHPDIWTWGKIWMFMATPVQQAGDIFIWTWIDDPWIKIKTKDKAQQVGGPGDNDDPPADSRAKIKIKIWITTSHDTKIWIWMDRHPVGDIDTGTID

Secondary structure (DSSP, 8-state):
----------------------S------------TT-EEEEEE-HHHHHHTTS-HHHHHHHTTSSEEEEEEE-STT---EEEEEEEEE-SSPEEEEE-TT-SS-EEEEEEEEEEEETTSS-EEEEEEEEEESTT-EEEEEEEEEGGG-SS----TT--TTT-EEEEEEEEETTEEEEEEEEESSTTS--EEEEE-